Protein AF-A0A954L0H9-F1 (afdb_monomer)

Radius of gyration: 36.23 Å; Cα contacts (8 Å, |Δi|>4): 338; chains: 1; bounding box: 98×49×93 Å

Nearest PDB structures (foldseek):
  7p0h-assembly2_B  TM=6.006E-01  e=1.156E-01  synthetic construct
  7q1f-assembly1_D  TM=6.009E-01  e=6.947E-01  synthetic construct
  4xvp-assembly3_F  TM=4.233E-01  e=2.493E-01  synthetic construct
  7q1f-assembly2_U  TM=4.848E-01  e=1.111E+00  synthetic construct
  8rbz-assembly1_d  TM=3.327E-01  e=4.533E-01  Homo sapiens

pLDDT: mean 86.91, std 12.69, range [36.28, 97.38]

Structure (mmCIF, N/CA/C/O backbone):
data_AF-A0A954L0H9-F1
#
_entry.id   AF-A0A954L0H9-F1
#
loop_
_atom_site.group_PDB
_atom_site.id
_atom_site.type_symbol
_atom_site.label_atom_id
_atom_site.label_alt_id
_atom_site.label_comp_id
_atom_site.label_asym_id
_atom_site.label_entity_id
_atom_site.label_seq_id
_atom_site.pdbx_PDB_ins_code
_atom_site.Cartn_x
_atom_site.Cartn_y
_atom_site.Cartn_z
_atom_site.occupancy
_atom_site.B_iso_or_equiv
_atom_site.auth_seq_id
_atom_site.auth_comp_id
_atom_site.auth_asym_id
_atom_site.auth_atom_id
_atom_site.pdbx_PDB_model_num
ATOM 1 N N . MET A 1 1 ? -36.763 12.643 32.621 1.00 56.22 1 MET A N 1
ATOM 2 C CA . MET A 1 1 ? -36.411 12.716 34.061 1.00 56.22 1 MET A CA 1
ATOM 3 C C . MET A 1 1 ? -35.801 11.417 34.589 1.00 56.22 1 MET A C 1
ATOM 5 O O . MET A 1 1 ? -34.702 11.489 35.108 1.00 56.22 1 MET A O 1
ATOM 9 N N . SER A 1 2 ? -36.428 10.244 34.431 1.00 62.19 2 SER A N 1
ATOM 10 C CA . SER A 1 2 ? -35.943 8.987 35.044 1.00 62.19 2 SER A CA 1
ATOM 11 C C . SER A 1 2 ? -34.579 8.485 34.526 1.00 62.19 2 SER A C 1
ATOM 13 O O . SER A 1 2 ? -33.812 7.922 35.298 1.00 62.19 2 SER A O 1
ATOM 15 N N . ILE A 1 3 ? -34.220 8.772 33.266 1.00 78.62 3 ILE A N 1
ATOM 16 C CA . ILE A 1 3 ? -32.892 8.451 32.697 1.00 78.62 3 ILE A CA 1
ATOM 17 C C . ILE A 1 3 ? -31.764 9.268 33.350 1.00 78.62 3 ILE A C 1
ATOM 19 O O . ILE A 1 3 ? -30.694 8.737 33.620 1.00 78.62 3 ILE A O 1
ATOM 23 N N . ALA A 1 4 ? -32.004 10.545 33.670 1.00 87.81 4 ALA A N 1
ATOM 24 C CA . ALA A 1 4 ? -30.990 11.382 34.316 1.00 87.81 4 ALA A CA 1
ATOM 25 C C . ALA A 1 4 ? -30.632 10.860 35.718 1.00 87.81 4 ALA A C 1
ATOM 27 O O . ALA A 1 4 ? -29.470 10.888 36.106 1.00 87.81 4 ALA A O 1
ATOM 28 N N . VAL A 1 5 ? -31.621 10.331 36.447 1.00 91.69 5 VAL A N 1
ATOM 29 C CA . VAL A 1 5 ? -31.407 9.714 37.764 1.00 91.69 5 VAL A CA 1
ATOM 30 C C . VAL A 1 5 ? -30.642 8.391 37.636 1.00 91.69 5 VAL A C 1
ATOM 32 O O . VAL A 1 5 ? -29.739 8.145 38.426 1.00 91.69 5 VAL A O 1
ATOM 35 N N . LEU A 1 6 ? -30.925 7.568 36.618 1.00 92.00 6 LEU A N 1
ATOM 36 C CA . LEU A 1 6 ? -30.133 6.360 36.328 1.00 92.00 6 LEU A CA 1
ATOM 37 C C . LEU A 1 6 ? -28.663 6.675 36.023 1.00 92.00 6 LEU A C 1
ATOM 39 O O . LEU A 1 6 ? -27.784 5.976 36.518 1.00 92.00 6 LEU A O 1
ATOM 43 N N . ASN A 1 7 ? -28.388 7.731 35.253 1.00 93.06 7 ASN A N 1
ATOM 44 C CA . ASN A 1 7 ? -27.014 8.171 34.992 1.00 93.06 7 ASN A CA 1
ATOM 45 C C . ASN A 1 7 ? -26.306 8.603 36.284 1.00 93.06 7 ASN A C 1
ATOM 47 O O . ASN A 1 7 ? -25.156 8.244 36.499 1.00 93.06 7 ASN A O 1
ATOM 51 N N . GLN A 1 8 ? -27.010 9.287 37.192 1.00 95.75 8 GLN A N 1
ATOM 52 C CA . GLN A 1 8 ? -26.459 9.624 38.510 1.00 95.75 8 GLN A CA 1
ATOM 53 C C . GLN A 1 8 ? -26.162 8.375 39.349 1.00 95.75 8 GLN A C 1
ATOM 55 O O . GLN A 1 8 ? -25.127 8.317 40.004 1.00 95.75 8 GLN A O 1
ATOM 60 N N . VAL A 1 9 ? -27.027 7.353 39.309 1.00 96.19 9 VAL A N 1
ATOM 61 C CA . VAL A 1 9 ? -26.739 6.068 39.968 1.00 96.19 9 VAL A CA 1
ATOM 62 C C . VAL A 1 9 ? -25.499 5.425 39.366 1.00 96.19 9 VAL A C 1
ATOM 64 O O . VAL A 1 9 ? -24.636 4.976 40.110 1.00 96.19 9 VAL A O 1
ATOM 67 N N . TYR A 1 10 ? -25.376 5.418 38.039 1.00 95.94 10 TYR A N 1
ATOM 68 C CA . TYR A 1 10 ? -24.197 4.896 37.355 1.00 95.94 10 TYR A CA 1
ATOM 69 C C . TYR A 1 10 ? -22.910 5.616 37.788 1.00 95.94 10 TYR A C 1
ATOM 71 O O . TYR A 1 10 ? -21.922 4.956 38.116 1.00 95.94 10 TYR A O 1
ATOM 79 N N . ASP A 1 11 ? -22.932 6.947 37.866 1.00 96.69 11 ASP A N 1
ATOM 80 C CA . ASP A 1 11 ? -21.783 7.747 38.300 1.00 96.69 11 ASP A CA 1
ATOM 81 C C . ASP A 1 11 ? -21.397 7.462 39.759 1.00 96.69 11 ASP A C 1
ATOM 83 O O . ASP A 1 11 ? -20.216 7.280 40.072 1.00 96.69 11 ASP A O 1
ATOM 87 N N . GLU A 1 12 ? -22.379 7.366 40.658 1.00 96.75 12 GLU A N 1
ATOM 88 C CA . GLU A 1 12 ? -22.139 7.068 42.073 1.00 96.75 12 GLU A CA 1
ATOM 89 C C . GLU A 1 12 ? -21.657 5.626 42.288 1.00 96.75 12 GLU A C 1
ATOM 91 O O . GLU A 1 12 ? -20.724 5.392 43.058 1.00 96.75 12 GLU A O 1
ATOM 96 N N . VAL A 1 13 ? -22.208 4.660 41.550 1.00 96.44 13 VAL A N 1
ATOM 97 C CA . VAL A 1 13 ? -21.734 3.269 41.546 1.00 96.44 13 VAL A CA 1
ATOM 98 C C . VAL A 1 13 ? -20.296 3.189 41.043 1.00 96.44 13 VAL A C 1
ATOM 100 O O . VAL A 1 13 ? -19.466 2.529 41.667 1.00 96.44 13 VAL A O 1
ATOM 103 N N . ARG A 1 14 ? -19.958 3.897 39.958 1.00 96.00 14 ARG A N 1
ATOM 104 C CA . ARG A 1 14 ? -18.587 3.958 39.436 1.00 96.00 14 ARG A CA 1
ATOM 105 C C . ARG A 1 14 ? -17.633 4.588 40.448 1.00 96.00 14 ARG A C 1
ATOM 107 O O . ARG A 1 14 ? -16.535 4.070 40.647 1.00 96.00 14 ARG A O 1
ATOM 114 N N . ARG A 1 15 ? -18.043 5.670 41.119 1.00 96.88 15 ARG A N 1
ATOM 115 C CA . ARG A 1 15 ? -17.259 6.292 42.197 1.00 96.88 15 ARG A CA 1
ATOM 116 C C . ARG A 1 15 ? -16.980 5.294 43.319 1.00 96.88 15 ARG A C 1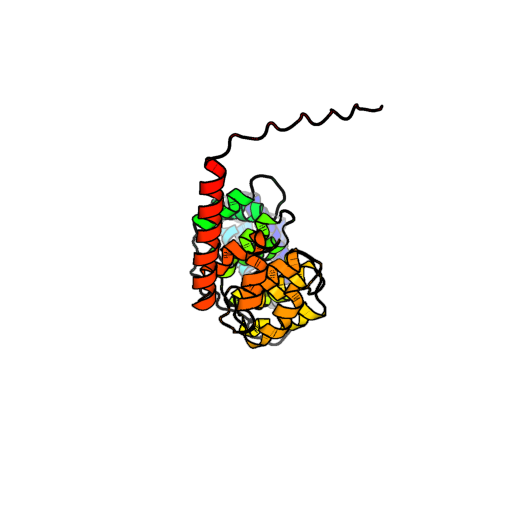
ATOM 118 O O . ARG A 1 15 ? -15.836 5.192 43.752 1.00 96.88 15 ARG A O 1
ATOM 125 N N . LEU A 1 16 ? -17.996 4.562 43.777 1.00 95.38 16 LEU A N 1
ATOM 126 C CA . LEU A 1 16 ? -17.860 3.566 44.844 1.00 95.38 16 LEU A CA 1
ATOM 127 C C . LEU A 1 16 ? -17.015 2.362 44.412 1.00 95.38 16 LEU A C 1
ATOM 129 O O . LEU A 1 16 ? -16.205 1.880 45.196 1.00 95.38 16 LEU A O 1
ATOM 133 N N . ALA A 1 17 ? -17.123 1.922 43.157 1.00 94.12 17 ALA A N 1
ATOM 134 C CA . ALA A 1 17 ? -16.286 0.854 42.616 1.00 94.12 17 ALA A CA 1
ATOM 135 C C . ALA A 1 17 ? -14.795 1.241 42.585 1.00 94.12 17 ALA A C 1
ATOM 137 O O . ALA A 1 17 ? -13.940 0.402 42.854 1.00 94.12 17 ALA A O 1
ATOM 138 N N . ILE A 1 18 ? -14.482 2.512 42.304 1.00 94.56 18 ILE A N 1
ATOM 139 C CA . ILE A 1 18 ? -13.106 3.038 42.326 1.00 94.56 18 ILE A CA 1
ATOM 140 C C . ILE A 1 18 ? -12.610 3.242 43.764 1.00 94.56 18 ILE A C 1
ATOM 142 O O . ILE A 1 18 ? -11.470 2.909 44.074 1.00 94.56 18 ILE A O 1
ATOM 146 N N . ALA A 1 19 ? -13.448 3.805 44.639 1.00 92.69 19 ALA A N 1
ATOM 147 C CA . ALA A 1 19 ? -13.080 4.109 46.022 1.00 92.69 19 ALA A CA 1
ATOM 148 C C . ALA A 1 19 ? -13.014 2.858 46.923 1.00 92.69 19 ALA A C 1
ATOM 150 O O . ALA A 1 19 ? -12.334 2.874 47.947 1.00 92.69 19 ALA A O 1
ATOM 151 N N . GLY A 1 20 ? -13.702 1.781 46.533 1.00 92.44 20 GLY A N 1
ATOM 152 C CA . GLY A 1 20 ? -13.798 0.516 47.256 1.00 92.44 20 GLY A CA 1
ATOM 153 C C . GLY A 1 20 ? -15.185 0.296 47.868 1.00 92.44 20 GLY A C 1
ATOM 154 O O . GLY A 1 20 ? -15.773 1.197 48.471 1.00 92.44 20 GLY A O 1
ATOM 155 N N . SER A 1 21 ? -15.694 -0.937 47.765 1.00 91.75 21 SER A N 1
ATOM 156 C CA . SER A 1 21 ? -17.057 -1.303 48.188 1.00 91.75 21 SER A CA 1
ATOM 157 C C . SER A 1 21 ? -17.329 -1.081 49.678 1.00 91.75 21 SER A C 1
ATOM 159 O O . SER A 1 21 ? -18.462 -0.803 50.053 1.00 91.75 21 SER A O 1
ATOM 161 N N . ASN A 1 22 ? -16.298 -1.114 50.527 1.00 90.62 22 ASN A N 1
ATOM 162 C CA . ASN A 1 22 ? -16.423 -0.871 51.968 1.00 90.62 22 ASN A CA 1
ATOM 163 C C . ASN A 1 22 ? -16.995 0.518 52.311 1.00 90.62 22 ASN A C 1
ATOM 165 O O . ASN A 1 22 ? -17.479 0.712 53.422 1.00 90.62 22 ASN A O 1
ATOM 169 N N . LEU A 1 23 ? -16.936 1.473 51.3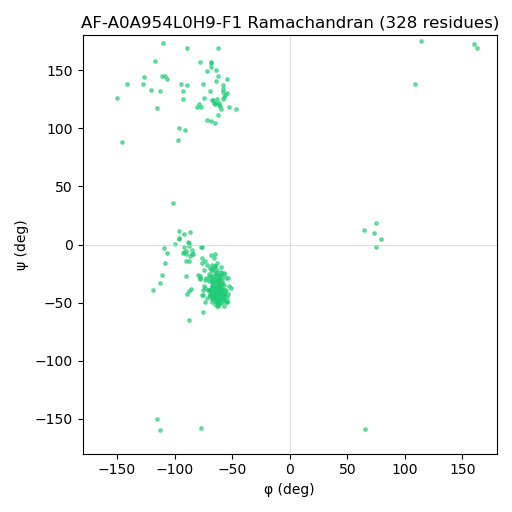75 1.00 91.44 23 LEU A N 1
ATOM 170 C CA . LEU A 1 23 ? -17.491 2.823 51.517 1.00 91.44 23 LEU A CA 1
ATOM 171 C C . LEU A 1 23 ? -18.932 2.949 50.993 1.00 91.44 23 LEU A C 1
ATOM 173 O O . LEU A 1 23 ? -19.507 4.031 51.060 1.00 91.44 23 LEU A O 1
ATOM 177 N N . ALA A 1 24 ? -19.506 1.875 50.442 1.00 91.50 24 ALA A N 1
ATOM 178 C 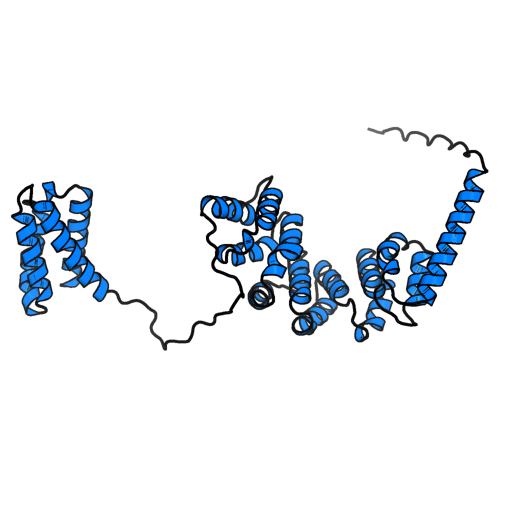CA . ALA A 1 24 ? -20.853 1.884 49.877 1.00 91.50 24 ALA A CA 1
ATOM 179 C C . ALA A 1 24 ? -21.946 1.808 50.958 1.00 91.50 24 ALA A C 1
ATOM 181 O O . ALA A 1 24 ? -23.030 2.372 50.789 1.00 91.50 24 ALA A O 1
ATOM 182 N N . ALA A 1 25 ? -21.644 1.159 52.088 1.00 92.19 25 ALA A N 1
ATOM 183 C CA . ALA A 1 25 ? -22.527 1.116 53.246 1.00 92.19 25 ALA A CA 1
ATOM 184 C C . ALA A 1 25 ? -22.736 2.534 53.807 1.00 92.19 25 ALA A C 1
ATOM 186 O O . ALA A 1 25 ? -21.783 3.248 54.118 1.00 92.19 25 ALA A O 1
ATOM 187 N N . GLY A 1 26 ? -23.994 2.951 53.935 1.00 91.12 26 GLY A N 1
ATOM 188 C CA . GLY A 1 26 ? -24.364 4.282 54.410 1.00 91.12 26 GLY A CA 1
ATOM 189 C C . GLY A 1 26 ? -24.120 5.425 53.419 1.00 91.12 26 GLY A C 1
ATOM 190 O O . GLY A 1 26 ? -24.249 6.585 53.818 1.00 91.12 26 GLY A O 1
ATOM 191 N N . ASP A 1 27 ? -23.792 5.151 52.149 1.00 94.69 27 ASP A N 1
ATOM 192 C CA . ASP A 1 27 ? -23.512 6.213 51.181 1.00 94.69 27 ASP A CA 1
ATOM 193 C C . ASP A 1 27 ? -24.739 7.116 50.951 1.00 94.69 27 ASP A C 1
ATOM 195 O O . ASP A 1 27 ? -25.763 6.731 50.381 1.00 94.69 27 ASP A O 1
ATOM 199 N N . PHE A 1 28 ? -24.631 8.363 51.411 1.00 94.44 28 PHE A N 1
ATOM 200 C CA . PHE A 1 28 ? -25.735 9.320 51.390 1.00 94.44 28 PHE A CA 1
ATOM 201 C C . PHE A 1 28 ? -26.103 9.792 49.980 1.00 94.44 28 PHE A C 1
ATOM 203 O O . PHE A 1 28 ? -27.254 10.169 49.744 1.00 94.44 28 PHE A O 1
ATOM 210 N N . ARG A 1 29 ? -25.144 9.803 49.044 1.00 95.62 29 ARG A N 1
ATOM 211 C CA . ARG A 1 29 ? -25.397 10.237 47.665 1.00 95.62 29 ARG A CA 1
ATOM 212 C C . ARG A 1 29 ? -26.229 9.192 46.947 1.00 95.62 29 ARG A C 1
ATOM 214 O O . ARG A 1 29 ? -27.246 9.546 46.363 1.00 95.62 29 ARG A O 1
ATOM 221 N N . LEU A 1 30 ? -25.859 7.922 47.090 1.00 94.69 30 LEU A N 1
ATOM 222 C CA . LEU A 1 30 ? -26.602 6.801 46.535 1.00 94.69 30 LEU A CA 1
ATOM 223 C C . LEU A 1 30 ? -27.998 6.694 47.170 1.00 94.69 30 LEU A C 1
ATOM 225 O O . LEU A 1 30 ? -28.993 6.622 46.452 1.00 94.69 30 LEU A O 1
ATOM 229 N N . LYS A 1 31 ? -28.100 6.821 48.503 1.00 95.94 31 LYS A N 1
ATOM 230 C CA . LYS A 1 31 ? -29.380 6.787 49.236 1.00 95.94 31 LYS A CA 1
ATOM 231 C C . LYS A 1 31 ? -30.395 7.822 48.740 1.00 95.94 31 LYS A C 1
ATOM 233 O O . LYS A 1 31 ? -31.585 7.534 48.643 1.00 95.94 31 LYS A O 1
ATOM 238 N N . LYS A 1 32 ? -29.944 9.032 48.396 1.00 96.50 32 LYS A N 1
ATOM 239 C CA . LYS A 1 32 ? -30.812 10.099 47.866 1.00 96.50 32 LYS A CA 1
ATOM 240 C C . LYS A 1 32 ? -31.463 9.762 46.522 1.00 96.50 32 LYS A C 1
ATOM 242 O O . LYS A 1 32 ? -32.476 10.369 46.182 1.00 96.50 32 LYS A O 1
ATOM 247 N N . LEU A 1 33 ? -30.892 8.828 45.762 1.00 96.00 33 LEU A N 1
ATOM 248 C CA . LEU A 1 33 ? -31.377 8.449 44.434 1.00 96.00 33 LEU A CA 1
ATOM 249 C C . LEU A 1 33 ? -32.460 7.357 44.486 1.00 96.00 33 LEU A C 1
ATOM 251 O O . LEU A 1 33 ? -33.183 7.191 43.504 1.00 96.00 33 LEU A O 1
ATOM 255 N N . ALA A 1 34 ? -32.633 6.674 45.627 1.00 94.81 34 ALA A N 1
ATOM 256 C CA . ALA A 1 34 ? -33.623 5.607 45.797 1.00 94.81 34 ALA A CA 1
ATOM 257 C C . ALA A 1 34 ? -35.072 6.115 45.682 1.00 94.81 34 ALA A C 1
ATOM 259 O O . ALA A 1 34 ? -35.845 5.610 44.872 1.00 94.81 34 ALA A O 1
ATOM 260 N N . GLU A 1 35 ? -35.449 7.165 46.422 1.00 93.94 35 GLU A N 1
ATOM 261 C CA . GLU A 1 35 ? -36.835 7.666 46.433 1.00 93.94 35 GLU A CA 1
ATOM 262 C C . GLU A 1 35 ? -37.314 8.181 45.051 1.00 93.94 35 GLU A C 1
ATOM 264 O O . GLU A 1 35 ? -38.419 7.820 44.626 1.00 93.94 35 GLU A O 1
ATOM 269 N N . PRO A 1 36 ? -36.525 8.968 44.286 1.00 94.12 36 PRO A N 1
ATOM 270 C CA . PRO A 1 36 ? -36.894 9.354 42.919 1.00 94.12 36 PRO A CA 1
ATOM 271 C C . PRO A 1 36 ? -37.065 8.164 41.959 1.00 94.12 36 PRO A C 1
ATOM 273 O O . PRO A 1 36 ? -37.936 8.196 41.078 1.00 94.12 36 PRO A O 1
ATOM 276 N N . LEU A 1 37 ? -36.255 7.112 42.118 1.00 93.38 37 LEU A N 1
ATOM 277 C CA . LEU A 1 37 ? -36.370 5.880 41.335 1.00 93.38 37 LEU A CA 1
ATOM 278 C C . LEU A 1 37 ? -37.607 5.072 41.726 1.00 93.38 37 LEU A C 1
ATOM 280 O O . LEU A 1 37 ? -38.331 4.620 40.840 1.00 93.38 37 LEU A O 1
ATOM 284 N N . GLN A 1 38 ? -37.931 5.010 43.018 1.00 94.00 38 GLN A N 1
ATOM 285 C CA . GLN A 1 38 ? -39.142 4.356 43.506 1.00 94.00 38 GLN A CA 1
ATOM 286 C C . GLN A 1 38 ? -40.410 5.038 42.985 1.00 94.00 38 GLN A C 1
ATOM 288 O O . GLN A 1 38 ? -41.338 4.375 42.529 1.00 94.00 38 GLN A O 1
ATOM 293 N N . LYS A 1 39 ? -40.436 6.376 42.934 1.00 92.69 39 LYS A N 1
ATOM 294 C CA . LYS A 1 39 ? -41.527 7.122 42.274 1.00 92.69 39 LYS A CA 1
ATOM 295 C C . LYS A 1 39 ? -41.611 6.807 40.778 1.00 92.69 39 LYS A C 1
ATOM 297 O O . LYS A 1 39 ? -42.703 6.733 40.218 1.00 92.69 39 LYS A O 1
ATOM 302 N N . SER A 1 40 ? -40.468 6.587 40.126 1.00 91.44 40 SER A N 1
ATOM 303 C CA . SER A 1 40 ? -40.408 6.187 38.714 1.00 91.44 40 SER A CA 1
ATOM 304 C C . SER A 1 40 ? -40.821 4.727 38.477 1.00 91.44 40 SER A C 1
ATOM 306 O O . SER A 1 40 ? -41.128 4.380 37.335 1.00 91.44 40 SER A O 1
ATOM 308 N N . ALA A 1 41 ? -40.915 3.891 39.519 1.00 90.38 41 ALA A N 1
ATOM 309 C CA . ALA A 1 41 ? -41.339 2.493 39.409 1.00 90.38 41 ALA A CA 1
ATOM 310 C C . ALA A 1 41 ? -42.769 2.343 38.860 1.00 90.38 41 ALA A C 1
ATOM 312 O O . ALA A 1 41 ? -43.057 1.372 38.165 1.00 90.38 41 ALA A O 1
ATOM 313 N N . GLN A 1 42 ? -43.637 3.340 39.088 1.00 89.56 42 GLN A N 1
ATOM 314 C CA . GLN A 1 42 ? -44.985 3.391 38.504 1.00 89.56 42 GLN A CA 1
ATOM 315 C C . GLN A 1 42 ? -44.965 3.450 36.970 1.00 89.56 42 GLN A C 1
ATOM 317 O O . GLN A 1 42 ? -45.907 3.005 36.324 1.00 89.56 42 GLN A O 1
ATOM 322 N N . LYS A 1 43 ? -43.900 4.015 36.385 1.00 88.12 43 LYS A N 1
ATOM 323 C CA . LYS A 1 43 ? -43.732 4.125 34.930 1.00 88.12 43 LYS A CA 1
ATOM 324 C C . LYS A 1 43 ? -43.066 2.889 34.340 1.00 88.12 43 LYS A C 1
ATOM 326 O O . LYS A 1 43 ? -43.449 2.455 33.262 1.00 88.12 43 LYS A O 1
ATOM 331 N N . ALA A 1 44 ? -42.069 2.340 35.031 1.00 88.88 44 ALA A N 1
ATOM 332 C CA . ALA A 1 44 ? -41.448 1.078 34.657 1.00 88.88 44 ALA A CA 1
ATOM 333 C C . ALA A 1 44 ? -40.932 0.347 35.911 1.00 88.88 44 ALA A C 1
ATOM 335 O O . ALA A 1 44 ? -40.103 0.913 36.632 1.00 88.88 44 ALA A O 1
ATOM 336 N N . PRO A 1 45 ? -41.324 -0.921 36.143 1.00 92.31 45 PRO A N 1
ATOM 337 C CA . PRO A 1 45 ? -40.935 -1.678 37.340 1.00 92.31 45 PRO A CA 1
ATOM 338 C C . PRO A 1 45 ? -39.421 -1.804 37.546 1.00 92.31 45 PRO A C 1
ATOM 340 O O . PRO A 1 45 ? -38.950 -1.983 38.666 1.00 92.31 45 PRO A O 1
ATOM 343 N N . VAL A 1 46 ? -38.643 -1.698 36.466 1.00 92.38 46 VAL A N 1
ATOM 344 C CA . VAL A 1 46 ? -37.182 -1.790 36.505 1.00 92.38 46 VAL A CA 1
ATOM 345 C C . VAL A 1 46 ? -36.540 -0.688 37.357 1.00 92.38 46 VAL A C 1
ATOM 347 O O . VAL A 1 46 ? -35.548 -0.955 38.025 1.00 92.38 46 VAL A O 1
ATOM 350 N N . PHE A 1 47 ? -37.131 0.513 37.421 1.00 93.38 47 PHE A N 1
ATOM 351 C CA . PHE A 1 47 ? -36.629 1.585 38.290 1.00 93.38 47 PHE A CA 1
ATOM 352 C C . PHE A 1 47 ? -36.796 1.249 39.776 1.00 93.38 47 PHE A C 1
ATOM 354 O O . PHE A 1 47 ? -35.913 1.571 40.564 1.00 93.38 47 PHE A O 1
ATOM 361 N N . GLY A 1 48 ? -37.883 0.559 40.141 1.00 95.25 48 GLY A N 1
ATOM 362 C CA . GLY A 1 48 ? -38.085 0.063 41.505 1.00 95.25 48 GLY A CA 1
ATOM 363 C C . GLY A 1 48 ? -37.025 -0.965 41.890 1.00 95.25 48 GLY A C 1
ATOM 364 O O . GLY A 1 48 ? -36.406 -0.842 42.934 1.00 95.25 48 GLY A O 1
ATOM 365 N N . LYS A 1 49 ? -36.693 -1.892 40.980 1.00 96.00 49 LYS A N 1
ATOM 366 C CA . LYS A 1 49 ? -35.604 -2.857 41.210 1.00 96.00 49 LYS A CA 1
ATOM 367 C C . LYS A 1 49 ? -34.249 -2.180 41.446 1.00 96.00 49 LYS A C 1
ATOM 369 O O . LYS A 1 49 ? -33.476 -2.639 42.277 1.00 96.00 49 LYS A O 1
ATOM 374 N N . VAL A 1 50 ? -33.954 -1.090 40.730 1.00 96.38 50 VAL A N 1
ATOM 375 C CA . VAL A 1 50 ? -32.725 -0.308 40.962 1.00 96.38 50 VAL A CA 1
ATOM 376 C C . VAL A 1 50 ? -32.760 0.366 42.334 1.00 96.38 50 VAL A C 1
ATOM 378 O O . VAL A 1 50 ? -31.746 0.349 43.025 1.00 96.38 50 VAL A O 1
ATOM 381 N N . ALA A 1 51 ? -33.904 0.918 42.753 1.00 96.50 51 ALA A N 1
ATOM 382 C CA . ALA A 1 51 ? -34.067 1.484 44.093 1.00 96.50 51 ALA A CA 1
ATOM 383 C C . ALA A 1 51 ? -33.868 0.423 45.191 1.00 96.50 51 ALA A C 1
ATOM 385 O O . ALA A 1 51 ? -33.098 0.654 46.119 1.00 96.50 51 ALA A O 1
ATOM 386 N N . ASP A 1 52 ? -34.445 -0.770 45.027 1.00 97.12 52 ASP A N 1
ATOM 387 C CA . ASP A 1 52 ? -34.254 -1.890 45.955 1.00 97.12 52 ASP A CA 1
ATOM 388 C C . ASP A 1 52 ? -32.770 -2.302 46.039 1.00 97.12 52 ASP A C 1
ATOM 390 O O . ASP A 1 52 ? -32.236 -2.533 47.125 1.00 97.12 52 ASP A O 1
ATOM 394 N N . CYS A 1 53 ? -32.063 -2.355 44.903 1.00 97.00 53 CYS A N 1
ATOM 395 C CA . CYS A 1 53 ? -30.620 -2.615 44.872 1.00 97.00 53 CYS A CA 1
ATOM 396 C C . CYS A 1 53 ? -29.807 -1.499 45.550 1.00 97.00 53 CYS A C 1
A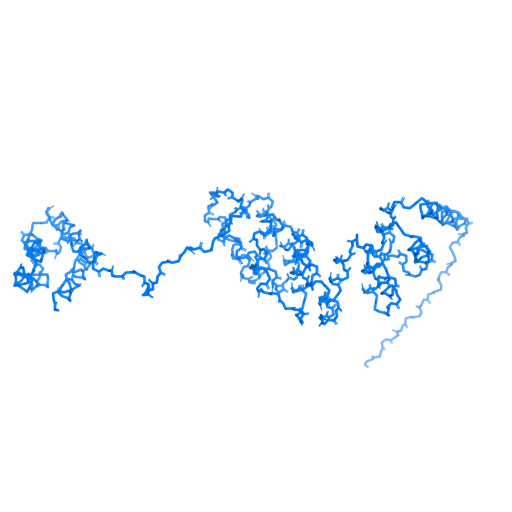TOM 398 O O . CYS A 1 53 ? -28.824 -1.797 46.226 1.00 97.00 53 CYS A O 1
ATOM 400 N N . ILE A 1 54 ? -30.206 -0.228 45.420 1.00 97.12 54 ILE A N 1
ATOM 401 C CA . ILE A 1 54 ? -29.590 0.882 46.164 1.00 97.12 54 ILE 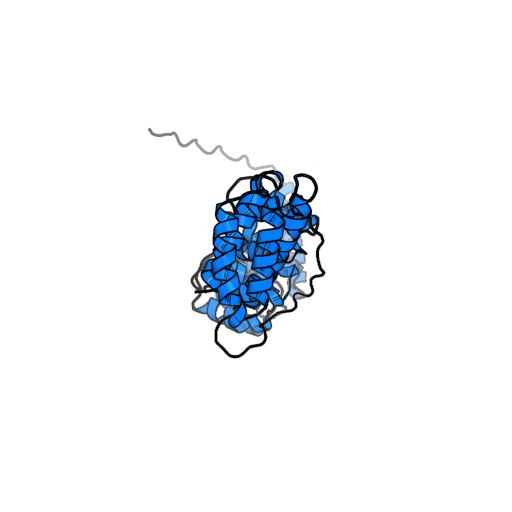A CA 1
ATOM 402 C C . ILE A 1 54 ? -29.760 0.671 47.667 1.00 97.12 54 ILE A C 1
ATOM 404 O O . ILE A 1 54 ? -28.785 0.790 48.409 1.00 97.12 54 ILE A O 1
ATOM 408 N N . ASP A 1 55 ? -30.963 0.321 48.117 1.00 96.44 55 ASP A N 1
ATOM 409 C CA . ASP A 1 55 ? -31.227 0.091 49.534 1.00 96.44 55 ASP A CA 1
ATOM 410 C C . ASP A 1 55 ? -30.427 -1.102 50.074 1.00 96.44 55 ASP A C 1
ATOM 412 O O . ASP A 1 55 ? -29.888 -1.019 51.180 1.00 96.44 55 ASP A O 1
ATOM 416 N N . LYS A 1 56 ? -30.257 -2.177 49.290 1.00 95.75 56 LYS A N 1
ATOM 417 C CA . LYS A 1 56 ? -29.344 -3.279 49.642 1.00 95.75 56 LYS A CA 1
ATOM 418 C C . LYS A 1 56 ? -27.906 -2.793 49.815 1.00 95.75 56 LYS A C 1
ATOM 420 O O . LYS A 1 56 ? -27.274 -3.125 50.810 1.00 95.75 56 LYS A O 1
ATOM 425 N N . VAL A 1 57 ? -27.392 -1.987 48.882 1.00 95.81 57 VAL A N 1
ATOM 426 C CA . VAL A 1 57 ? -26.021 -1.451 48.945 1.00 95.81 57 VAL A CA 1
ATOM 427 C C . VAL A 1 57 ? -25.830 -0.559 50.169 1.00 95.81 57 VAL A C 1
ATOM 429 O O . VAL A 1 57 ? -24.879 -0.747 50.927 1.00 95.81 57 VAL A O 1
ATOM 432 N N . VAL A 1 58 ? -26.745 0.380 50.405 1.00 95.25 58 VAL A N 1
ATOM 433 C CA . VAL A 1 58 ? -26.648 1.343 51.510 1.00 95.25 58 VAL A CA 1
ATOM 434 C C . VAL A 1 58 ? -26.763 0.652 52.872 1.00 95.25 58 VAL A C 1
ATOM 436 O O . VAL A 1 58 ? -26.114 1.090 53.821 1.00 95.25 58 VAL A O 1
ATOM 439 N N . ASN A 1 59 ? -27.540 -0.428 52.975 1.00 94.81 59 ASN A N 1
ATOM 440 C CA . ASN A 1 59 ? -27.709 -1.195 54.213 1.00 94.81 59 ASN A CA 1
ATOM 441 C C . ASN A 1 59 ? -26.785 -2.426 54.306 1.00 94.81 59 ASN A C 1
ATOM 443 O O . ASN A 1 59 ? -26.906 -3.208 55.250 1.00 94.81 59 ASN A O 1
ATOM 447 N N . SER A 1 60 ? -25.877 -2.614 53.343 1.00 92.44 60 SER A N 1
ATOM 448 C CA . SER A 1 60 ? -24.947 -3.746 53.322 1.00 92.44 60 SER A CA 1
ATOM 449 C C . SER A 1 60 ? -23.913 -3.668 54.448 1.00 92.44 60 SER A C 1
ATOM 451 O O . SER A 1 60 ? -23.595 -2.600 54.977 1.00 92.44 60 SER A O 1
ATOM 453 N N . THR A 1 61 ? -23.351 -4.821 54.810 1.00 90.81 61 THR A N 1
ATOM 454 C CA . THR A 1 61 ? -22.185 -4.890 55.698 1.00 90.81 61 THR A CA 1
ATOM 455 C C . THR A 1 61 ? -20.890 -4.829 54.888 1.00 90.81 61 THR A C 1
ATOM 457 O O . THR A 1 61 ? -20.894 -5.015 53.672 1.00 90.81 61 THR A O 1
ATOM 460 N N . GLN A 1 62 ? -19.739 -4.652 55.547 1.00 83.88 62 GLN A N 1
ATOM 461 C CA . GLN A 1 62 ? -18.441 -4.723 54.859 1.00 83.88 62 GLN A CA 1
ATOM 462 C C . GLN A 1 62 ? -18.233 -6.048 54.103 1.00 83.88 62 GLN A C 1
ATOM 464 O O . GLN A 1 62 ? -17.562 -6.048 53.076 1.00 83.88 62 GLN A O 1
ATOM 469 N N . LYS A 1 63 ? -18.838 -7.155 54.561 1.00 87.44 63 LYS A N 1
ATOM 470 C CA . LYS A 1 63 ? -18.720 -8.468 53.909 1.00 87.44 63 LYS A CA 1
ATOM 471 C C . LYS A 1 63 ? -19.534 -8.570 52.619 1.00 87.44 63 LYS A C 1
ATOM 473 O O . LYS A 1 63 ? -19.059 -9.169 51.663 1.00 87.44 63 LYS A O 1
ATOM 478 N N . ASP A 1 64 ? -20.701 -7.931 52.579 1.00 91.31 64 ASP A N 1
ATOM 479 C CA . ASP A 1 64 ? -21.688 -8.116 51.501 1.00 91.31 64 ASP A CA 1
ATOM 480 C C . ASP A 1 64 ? -21.741 -6.907 50.543 1.00 91.31 64 ASP A C 1
ATOM 482 O O . ASP A 1 64 ? -22.403 -6.933 49.501 1.00 91.31 64 ASP A O 1
ATOM 486 N N . SER A 1 65 ? -21.022 -5.831 50.888 1.00 91.44 65 SER A N 1
ATOM 487 C CA . SER A 1 65 ? -20.969 -4.574 50.133 1.00 91.44 65 SER A CA 1
ATOM 488 C C . SER A 1 65 ? -20.497 -4.750 48.690 1.00 91.44 65 SER A C 1
ATOM 490 O O . SER A 1 65 ? -21.021 -4.098 47.789 1.00 91.44 65 SER A O 1
ATOM 492 N N . ALA A 1 66 ? -19.529 -5.640 48.454 1.00 93.88 66 ALA A N 1
ATOM 493 C CA . ALA A 1 66 ? -18.981 -5.898 47.126 1.00 93.88 66 ALA A CA 1
ATOM 494 C C . ALA A 1 66 ? -20.012 -6.561 46.203 1.00 93.88 66 ALA A C 1
ATOM 496 O O . ALA A 1 66 ? -20.194 -6.122 45.069 1.00 93.88 66 ALA A O 1
ATOM 497 N N . GLU A 1 67 ? -20.713 -7.580 46.704 1.00 96.06 67 GLU A N 1
ATOM 498 C CA . GLU A 1 67 ? -21.746 -8.297 45.954 1.00 96.06 67 GLU A CA 1
ATOM 499 C C . GLU A 1 67 ? -22.940 -7.385 45.657 1.00 96.06 67 GLU A C 1
ATOM 501 O O . GLU A 1 67 ? -23.378 -7.285 44.512 1.00 96.06 67 GLU A O 1
ATOM 506 N N . SER A 1 68 ? -23.397 -6.636 46.663 1.00 95.62 68 SER A N 1
ATOM 507 C CA . SER A 1 68 ? -24.525 -5.711 46.521 1.00 95.62 68 SER A CA 1
ATOM 508 C C . SER A 1 68 ? -24.213 -4.598 45.514 1.00 95.62 68 SER A C 1
ATOM 510 O O . SER A 1 68 ? -25.045 -4.251 44.673 1.00 95.62 68 SER A O 1
ATOM 512 N N . LEU A 1 69 ? -22.995 -4.040 45.568 1.00 96.38 69 LEU A N 1
ATOM 513 C CA . LEU A 1 69 ? -22.559 -2.998 44.638 1.00 96.38 69 LEU A CA 1
ATOM 514 C C . LEU A 1 69 ? -22.443 -3.543 43.211 1.00 96.38 69 LEU A C 1
ATOM 516 O O . LEU A 1 69 ? -22.806 -2.845 42.264 1.00 96.38 69 LEU A O 1
ATOM 520 N N . LEU A 1 70 ? -21.980 -4.786 43.049 1.00 96.62 70 LEU A N 1
ATOM 521 C CA . LEU A 1 70 ? -21.904 -5.449 41.750 1.00 96.62 70 LEU A CA 1
ATOM 522 C C . LEU A 1 70 ? -23.296 -5.731 41.166 1.00 96.62 70 LEU A C 1
ATOM 524 O O . LEU A 1 70 ? -23.499 -5.512 39.970 1.00 96.62 70 LEU A O 1
ATOM 528 N N . GLU A 1 71 ? -24.259 -6.163 41.985 1.00 97.38 71 GLU A N 1
ATOM 529 C CA . GLU A 1 71 ? -25.658 -6.360 41.574 1.00 97.38 71 GLU A CA 1
ATOM 530 C C . GLU A 1 71 ? -26.246 -5.043 41.038 1.00 97.38 71 GLU A C 1
ATOM 532 O O . GLU A 1 71 ? -26.756 -4.993 39.914 1.00 97.38 71 GLU A O 1
ATOM 537 N N . LEU A 1 72 ? -26.078 -3.947 41.790 1.00 97.19 72 LEU A N 1
ATOM 538 C CA . LEU A 1 72 ? -26.534 -2.618 41.381 1.00 97.19 72 LEU A CA 1
ATOM 539 C C . LEU A 1 72 ? -25.824 -2.122 40.111 1.00 97.19 72 LEU A C 1
ATOM 541 O O . LEU A 1 72 ? -26.479 -1.584 39.213 1.00 97.19 72 LEU A O 1
ATOM 545 N N . ALA A 1 73 ? -24.506 -2.313 40.007 1.00 96.88 73 ALA A N 1
ATOM 546 C CA . ALA A 1 73 ? -23.724 -1.932 38.833 1.00 96.88 73 ALA A CA 1
ATOM 547 C C . ALA A 1 73 ? -24.188 -2.674 37.580 1.00 96.88 73 ALA A C 1
ATOM 549 O O . ALA A 1 73 ? -24.371 -2.061 36.527 1.00 96.88 73 ALA A O 1
ATOM 550 N N . THR A 1 74 ? -24.423 -3.978 37.708 1.00 96.62 74 THR A N 1
ATOM 551 C CA . THR A 1 74 ? -24.851 -4.836 36.603 1.00 96.62 74 THR A CA 1
ATOM 552 C C . THR A 1 74 ? -26.236 -4.429 36.118 1.00 96.62 74 THR A C 1
ATOM 554 O O . THR A 1 74 ? -26.423 -4.204 34.923 1.00 96.62 74 THR A O 1
ATOM 557 N N . LEU A 1 75 ? -27.192 -4.255 37.037 1.00 96.31 75 LEU A N 1
ATOM 558 C CA . LEU A 1 75 ? -28.554 -3.857 36.691 1.00 96.31 75 LEU A CA 1
ATOM 559 C C . LEU A 1 75 ? -28.590 -2.464 36.048 1.00 96.31 75 LEU A C 1
ATOM 561 O O . LEU A 1 75 ? -29.191 -2.289 34.990 1.00 96.31 75 LEU A O 1
ATOM 565 N N . THR A 1 76 ? -27.911 -1.485 36.650 1.00 95.00 76 THR A N 1
ATOM 566 C CA . THR A 1 76 ? -27.866 -0.109 36.130 1.00 95.00 76 THR A CA 1
ATOM 567 C C . THR A 1 76 ? -27.230 -0.069 34.740 1.00 95.00 76 THR A C 1
ATOM 569 O O . THR A 1 76 ? -27.782 0.544 33.827 1.00 95.00 76 THR A O 1
ATOM 572 N N . THR A 1 77 ? -26.111 -0.774 34.547 1.00 93.25 77 THR A N 1
ATOM 573 C CA . THR A 1 77 ? -25.423 -0.838 33.249 1.00 93.25 77 THR A CA 1
ATOM 574 C C . THR A 1 77 ? -26.277 -1.530 32.193 1.00 93.25 77 THR A C 1
ATOM 576 O O . THR A 1 77 ? -26.368 -1.027 31.078 1.00 93.25 77 THR A O 1
ATOM 579 N N . ALA A 1 78 ? -26.949 -2.637 32.528 1.00 92.94 78 ALA A N 1
ATOM 580 C CA . ALA A 1 78 ? -27.826 -3.342 31.596 1.00 92.94 78 ALA A CA 1
ATOM 581 C C . ALA A 1 78 ? -28.966 -2.441 31.099 1.00 92.94 78 ALA A C 1
ATOM 583 O O . ALA A 1 78 ? -29.232 -2.386 29.900 1.00 92.94 78 ALA A O 1
ATOM 584 N N . ILE A 1 79 ? -29.594 -1.680 32.002 1.00 91.81 79 ILE A N 1
ATOM 585 C CA . ILE A 1 79 ? -30.648 -0.732 31.628 1.00 91.81 79 ILE A CA 1
ATOM 586 C C . ILE A 1 79 ? -30.082 0.336 30.693 1.00 91.81 79 ILE A C 1
ATOM 588 O O . ILE A 1 79 ? -30.615 0.522 29.603 1.00 91.81 79 ILE A O 1
ATOM 592 N N . LEU A 1 80 ? -28.987 1.001 31.075 1.00 89.94 80 LEU A N 1
ATOM 593 C CA . LEU A 1 80 ? -28.385 2.054 30.254 1.00 89.94 80 LEU A CA 1
ATOM 594 C C . LEU A 1 80 ? -27.949 1.543 28.876 1.00 89.94 80 LEU A C 1
ATOM 596 O O . LEU A 1 80 ? -28.169 2.230 27.884 1.00 89.94 80 LEU A O 1
ATOM 600 N N . TYR A 1 81 ? -27.419 0.322 28.795 1.00 87.12 81 TYR A N 1
ATOM 601 C CA . TYR A 1 81 ? -27.023 -0.292 27.529 1.00 87.12 81 TYR A CA 1
ATOM 602 C C . TYR A 1 81 ? -28.220 -0.502 26.593 1.00 87.12 81 TYR A C 1
ATOM 604 O O . TYR A 1 81 ? -28.126 -0.220 25.404 1.00 87.12 81 TYR A O 1
ATOM 612 N N . THR A 1 82 ? -29.375 -0.918 27.126 1.00 85.62 82 THR A N 1
ATOM 613 C CA . THR A 1 82 ? -30.610 -1.061 26.327 1.00 85.62 82 THR A CA 1
ATOM 614 C C . THR A 1 82 ? -31.249 0.268 25.920 1.00 85.62 82 THR A C 1
ATOM 616 O O . THR A 1 82 ? -32.080 0.284 25.019 1.00 85.62 82 THR A O 1
ATOM 619 N N . GLN A 1 83 ? -30.891 1.371 26.583 1.00 82.06 83 GLN A N 1
ATOM 620 C CA . GLN A 1 83 ? -31.344 2.723 26.233 1.00 82.06 83 GLN A CA 1
ATOM 621 C C . GLN A 1 83 ? -30.383 3.430 25.267 1.00 82.06 83 GLN A C 1
ATOM 623 O O . GLN A 1 83 ? -30.672 4.538 24.822 1.00 82.06 83 GLN A O 1
ATOM 628 N N . GLY A 1 84 ? -29.232 2.822 24.968 1.00 77.50 84 GLY A N 1
ATOM 629 C CA . GLY A 1 84 ? -28.308 3.331 23.971 1.00 77.50 84 GLY A CA 1
ATOM 630 C C . GLY A 1 84 ? -28.882 3.129 22.577 1.00 77.50 84 GLY A C 1
ATOM 631 O O . GLY A 1 84 ? -28.892 2.014 22.061 1.00 77.50 84 GLY A O 1
ATOM 632 N N . GLU A 1 85 ? -29.322 4.209 21.944 1.00 74.94 85 GLU A N 1
ATOM 633 C CA . GLU A 1 85 ? -29.517 4.213 20.499 1.00 74.94 85 GLU A CA 1
ATOM 634 C C . GLU A 1 85 ? -28.137 4.278 19.835 1.00 74.94 85 GLU A C 1
ATOM 636 O O . GLU A 1 85 ? -27.304 5.128 20.157 1.00 74.94 85 GLU A O 1
ATOM 641 N N . THR A 1 86 ? -27.863 3.333 18.938 1.00 72.69 86 THR A N 1
ATOM 642 C CA . THR A 1 86 ? -26.637 3.315 18.136 1.00 72.69 86 THR A CA 1
ATOM 643 C C . THR A 1 86 ? -27.015 3.205 16.671 1.00 72.69 86 THR A C 1
ATOM 645 O O . THR A 1 86 ? -27.979 2.527 16.321 1.00 72.69 86 THR A O 1
ATOM 648 N N . GLY A 1 87 ? -26.249 3.877 15.818 1.00 72.06 87 GLY A N 1
ATOM 649 C CA . GLY A 1 87 ? -26.522 3.955 14.388 1.00 72.06 87 GLY A CA 1
ATOM 650 C C . GLY A 1 87 ? -26.881 5.366 13.940 1.00 72.06 87 GLY A C 1
ATOM 651 O O . GLY A 1 87 ? -26.960 6.299 14.736 1.00 72.06 87 GLY A O 1
ATOM 652 N N . LEU A 1 88 ? -27.032 5.510 12.631 1.00 76.56 88 LEU A N 1
ATOM 653 C CA . LEU A 1 88 ? -27.496 6.724 11.973 1.00 76.56 88 LEU A CA 1
ATOM 654 C C . LEU A 1 88 ? -28.886 6.440 11.403 1.00 76.56 88 LEU A C 1
ATOM 656 O O . LEU A 1 88 ? -29.129 5.328 10.928 1.00 76.56 88 LEU A O 1
ATOM 660 N N . ASP A 1 89 ? -29.770 7.438 11.420 1.00 82.38 89 ASP A N 1
ATOM 661 C CA . ASP A 1 89 ? -31.067 7.336 10.751 1.00 82.38 89 ASP A CA 1
ATOM 662 C C . ASP A 1 89 ? -30.867 7.050 9.258 1.00 82.38 89 ASP A C 1
ATOM 664 O O . ASP A 1 89 ? -30.160 7.776 8.554 1.00 82.38 89 ASP A O 1
ATOM 668 N N . GLY A 1 90 ? -31.489 5.983 8.756 1.00 85.25 90 GLY A N 1
ATOM 669 C CA . GLY A 1 90 ? -31.363 5.590 7.358 1.00 85.25 90 GLY A CA 1
ATOM 670 C C . GLY A 1 90 ? -31.738 4.138 7.097 1.00 85.25 90 GLY A C 1
ATOM 671 O O . GLY A 1 90 ? -31.993 3.352 8.010 1.00 85.25 90 GLY A O 1
ATOM 672 N N . LYS A 1 91 ? -31.787 3.769 5.815 1.00 87.88 91 LYS A N 1
ATOM 673 C CA . LYS A 1 91 ? -31.923 2.364 5.419 1.00 87.88 91 LYS A CA 1
ATOM 674 C C . LYS A 1 91 ? -30.587 1.660 5.629 1.00 87.88 91 LYS A C 1
ATOM 676 O O . LYS A 1 91 ? -29.544 2.203 5.283 1.00 87.88 91 LYS A O 1
ATOM 681 N N . LEU A 1 92 ? -30.634 0.441 6.163 1.00 86.75 92 LEU A N 1
ATOM 682 C CA . LEU A 1 92 ? -29.456 -0.415 6.245 1.00 86.75 92 LEU A CA 1
ATOM 683 C C . LEU A 1 92 ? -29.005 -0.779 4.829 1.00 86.75 92 LEU A C 1
ATOM 685 O O . LEU A 1 92 ? -29.765 -1.379 4.067 1.00 86.75 92 LEU A O 1
ATOM 689 N N . GLU A 1 93 ? -27.768 -0.428 4.497 1.00 86.69 93 GLU A N 1
ATOM 690 C CA . GLU A 1 93 ? -27.122 -0.822 3.250 1.00 86.69 93 GLU A CA 1
ATOM 691 C C . GLU A 1 93 ? -26.030 -1.861 3.529 1.00 86.69 93 GLU A C 1
ATOM 693 O O . GLU A 1 93 ? -25.364 -1.797 4.568 1.00 86.69 93 GLU A O 1
ATOM 698 N N . PRO A 1 94 ? -25.819 -2.831 2.622 1.00 84.94 94 PRO A N 1
ATOM 699 C CA . PRO A 1 94 ? -24.701 -3.753 2.734 1.00 84.94 94 PRO A CA 1
ATOM 700 C C . PRO A 1 94 ? -23.375 -2.991 2.761 1.00 84.94 94 PRO A C 1
ATOM 702 O O . PRO A 1 94 ? -23.125 -2.119 1.926 1.00 84.94 94 PRO A O 1
ATOM 705 N N . VAL A 1 95 ? -22.495 -3.358 3.691 1.00 84.12 95 VAL A N 1
ATOM 706 C CA . VAL A 1 95 ? -21.137 -2.814 3.719 1.00 84.12 95 VAL A CA 1
ATOM 707 C C . VAL A 1 95 ? -20.421 -3.257 2.448 1.00 84.12 95 VAL A C 1
ATOM 709 O O . VAL A 1 95 ? -20.278 -4.453 2.195 1.00 84.12 95 VAL A O 1
ATOM 712 N N . LYS A 1 96 ? -19.951 -2.291 1.655 1.00 81.06 96 LYS A N 1
ATOM 713 C CA . LYS A 1 96 ? -19.051 -2.567 0.534 1.00 81.06 96 LYS A CA 1
ATOM 714 C C . LYS A 1 96 ? -17.739 -3.100 1.104 1.00 81.06 96 LYS A C 1
ATOM 716 O O . LYS A 1 96 ? -16.955 -2.342 1.669 1.00 81.06 96 LYS A O 1
ATOM 721 N N . SER A 1 97 ? -17.524 -4.401 0.984 1.00 78.50 97 SER A N 1
ATOM 722 C CA . SER A 1 97 ? -16.300 -5.075 1.403 1.00 78.50 97 SER A CA 1
ATOM 723 C C . SER A 1 97 ? -15.601 -5.702 0.202 1.00 78.50 97 SER A C 1
ATOM 725 O O . SER A 1 97 ? -16.206 -5.943 -0.844 1.00 78.50 97 SER A O 1
ATOM 727 N N . GLN A 1 98 ? -14.302 -5.935 0.350 1.00 77.81 98 GLN A N 1
ATOM 728 C CA . GLN A 1 98 ? -13.497 -6.670 -0.614 1.00 77.81 98 GLN A CA 1
ATOM 729 C C . GLN A 1 98 ? -12.766 -7.782 0.119 1.00 77.81 98 GLN A C 1
ATOM 731 O O . GLN A 1 98 ? -12.261 -7.575 1.225 1.00 77.81 98 GLN A O 1
ATOM 736 N N . ASP A 1 99 ? -12.729 -8.957 -0.500 1.00 80.69 99 ASP A N 1
ATOM 737 C CA . ASP A 1 99 ? -11.900 -10.049 -0.021 1.00 80.69 99 ASP A CA 1
ATOM 738 C C . ASP A 1 99 ? -10.463 -9.828 -0.499 1.00 80.69 99 ASP A C 1
ATOM 740 O O . ASP A 1 99 ? -10.186 -9.770 -1.697 1.00 80.69 99 ASP A O 1
ATOM 744 N N . LEU A 1 100 ? -9.554 -9.678 0.459 1.00 76.62 100 LEU A N 1
ATOM 745 C CA . LEU A 1 100 ? -8.125 -9.518 0.207 1.00 76.62 100 LEU A CA 1
ATOM 746 C C . LEU A 1 100 ? -7.412 -10.870 0.049 1.00 76.62 100 LEU A C 1
ATOM 748 O O . LEU A 1 100 ? -6.213 -10.890 -0.213 1.00 76.62 100 LEU A O 1
ATOM 752 N N . GLY A 1 101 ? -8.106 -11.997 0.249 1.00 70.75 101 GLY A N 1
ATOM 753 C CA . GLY A 1 101 ? -7.524 -13.340 0.179 1.00 70.75 101 GLY A CA 1
ATOM 754 C C . GLY A 1 101 ? -6.463 -13.609 1.254 1.00 70.75 101 GLY A C 1
ATOM 755 O O . GLY A 1 101 ? -5.711 -14.580 1.164 1.00 70.75 101 GLY A O 1
ATOM 756 N N . LEU A 1 102 ? -6.370 -12.741 2.266 1.00 71.50 102 LEU A N 1
ATOM 757 C CA . LEU A 1 102 ? -5.387 -12.826 3.338 1.00 71.50 102 LEU A CA 1
ATOM 758 C C . LEU A 1 102 ? -5.962 -13.604 4.522 1.00 71.50 102 LEU A C 1
ATOM 760 O O . LEU A 1 102 ? -7.061 -13.340 5.006 1.00 71.50 102 LEU A O 1
ATOM 764 N N . THR A 1 103 ? -5.182 -14.557 5.023 1.00 66.62 103 THR A N 1
ATOM 765 C CA . THR A 1 103 ? -5.523 -15.323 6.224 1.00 66.62 103 THR A CA 1
ATOM 766 C C . THR A 1 103 ? -5.401 -14.467 7.479 1.00 66.62 103 THR A C 1
ATOM 768 O O . THR A 1 103 ? -4.515 -13.617 7.569 1.00 66.62 103 THR A O 1
ATOM 771 N N . VAL A 1 104 ? -6.222 -14.759 8.492 1.00 67.56 104 VAL A N 1
ATOM 772 C CA . VAL A 1 104 ? -6.111 -14.143 9.821 1.00 67.56 104 VAL A CA 1
ATOM 773 C C . VAL A 1 104 ? -4.682 -14.307 10.351 1.00 67.56 104 VAL A C 1
ATOM 775 O O . VAL A 1 104 ? -4.190 -15.419 10.538 1.00 67.56 104 VAL A O 1
ATOM 778 N N . SER A 1 105 ? -4.013 -13.179 10.583 1.00 73.50 105 SER A N 1
ATOM 779 C CA . SER A 1 105 ? -2.672 -13.114 11.162 1.00 73.50 105 SER A CA 1
ATOM 780 C C . SER A 1 105 ? -2.769 -13.047 12.687 1.00 73.50 105 SER A C 1
ATOM 782 O O . SER A 1 105 ? -3.570 -12.289 13.230 1.00 73.50 105 SER A O 1
ATOM 784 N N . ASN A 1 106 ? -1.908 -13.795 13.385 1.00 81.94 106 ASN A N 1
ATOM 785 C CA . ASN A 1 106 ? -1.752 -13.711 14.841 1.00 81.94 106 ASN A CA 1
ATOM 786 C C . ASN A 1 106 ? -0.502 -12.899 15.239 1.00 81.94 106 ASN A C 1
ATOM 788 O O . ASN A 1 106 ? 0.207 -13.227 16.192 1.00 81.94 106 ASN A O 1
ATOM 792 N N . THR A 1 107 ? -0.181 -11.856 14.467 1.00 88.44 107 THR A N 1
ATOM 793 C CA . THR A 1 107 ? 0.984 -11.008 14.740 1.00 88.44 107 THR A CA 1
ATOM 794 C C . THR A 1 107 ? 0.775 -10.208 16.028 1.00 88.44 107 THR A C 1
ATOM 796 O O . THR A 1 107 ? -0.206 -9.470 16.185 1.00 88.44 107 THR A O 1
ATOM 799 N N . SER A 1 108 ? 1.717 -10.346 16.965 1.00 91.50 108 SER A N 1
ATOM 800 C CA . SER A 1 108 ? 1.656 -9.665 18.261 1.00 91.50 108 SER A CA 1
ATOM 801 C C . SER A 1 108 ? 1.829 -8.145 18.137 1.00 91.50 108 SER A C 1
ATOM 803 O O . SER A 1 108 ? 2.545 -7.645 17.266 1.00 91.50 108 SER A O 1
ATOM 805 N N . ALA A 1 109 ? 1.262 -7.396 19.088 1.00 91.62 109 ALA A N 1
ATOM 806 C CA . ALA A 1 109 ? 1.434 -5.943 19.162 1.00 91.62 109 ALA A CA 1
ATOM 807 C C . ALA A 1 109 ? 2.909 -5.512 19.295 1.00 91.62 109 ALA A C 1
ATOM 809 O O . ALA A 1 109 ? 3.274 -4.437 18.829 1.00 91.62 109 ALA A O 1
ATOM 810 N N . ARG A 1 110 ? 3.769 -6.363 19.878 1.00 92.75 110 ARG A N 1
ATOM 811 C CA . ARG A 1 110 ? 5.216 -6.114 20.000 1.00 92.75 110 ARG A CA 1
ATOM 812 C C . ARG A 1 110 ? 5.912 -6.044 18.636 1.00 92.75 110 ARG A C 1
ATOM 814 O O . ARG A 1 110 ? 6.916 -5.356 18.523 1.00 92.75 110 ARG A O 1
ATOM 821 N N . VAL A 1 111 ? 5.384 -6.737 17.628 1.00 92.25 111 VAL A N 1
ATOM 822 C CA . VAL A 1 111 ? 5.900 -6.702 16.250 1.00 92.25 111 VAL A CA 1
ATOM 823 C C . VAL A 1 111 ? 5.229 -5.587 15.452 1.00 92.25 111 VAL A C 1
ATOM 825 O O . VAL A 1 111 ? 5.902 -4.845 14.744 1.00 92.25 111 VAL A O 1
ATOM 828 N N . LEU A 1 112 ? 3.910 -5.424 15.593 1.00 94.25 112 LEU A N 1
ATOM 829 C CA . LEU A 1 112 ? 3.173 -4.441 14.798 1.00 94.25 112 LEU A CA 1
ATOM 830 C C . LEU A 1 112 ? 3.468 -3.000 15.179 1.00 94.25 112 LEU A C 1
ATOM 832 O O . LEU A 1 112 ? 3.549 -2.159 14.293 1.00 94.25 112 LEU A O 1
ATOM 836 N N . LYS A 1 113 ? 3.618 -2.696 16.471 1.00 95.25 113 LYS A N 1
ATOM 837 C CA . LYS A 1 113 ? 3.807 -1.314 16.913 1.00 95.25 113 LYS A CA 1
ATOM 838 C C . LYS A 1 113 ? 5.085 -0.689 16.324 1.00 95.25 113 LYS A C 1
ATOM 840 O O . LYS A 1 113 ? 4.950 0.352 15.687 1.00 95.25 113 LYS A O 1
ATOM 845 N N . PRO A 1 114 ? 6.273 -1.322 16.420 1.00 95.06 114 PRO A N 1
ATOM 846 C CA . PRO A 1 114 ? 7.480 -0.787 15.787 1.00 95.06 114 PRO A CA 1
ATOM 847 C C . PRO A 1 114 ? 7.368 -0.675 14.263 1.00 95.06 114 PRO A C 1
ATOM 849 O O . PRO A 1 114 ? 7.890 0.264 13.672 1.00 95.06 114 PRO A O 1
ATOM 852 N N . LEU A 1 115 ? 6.674 -1.616 13.615 1.00 96.88 115 LEU A N 1
ATOM 853 C CA . LEU A 1 115 ? 6.491 -1.589 12.165 1.00 96.88 115 LEU A CA 1
ATOM 854 C C . LEU A 1 115 ? 5.576 -0.445 11.719 1.00 96.88 115 LEU A C 1
ATOM 856 O O . LEU A 1 115 ? 5.890 0.254 10.762 1.00 96.88 115 LEU A O 1
ATOM 860 N N . ILE A 1 116 ? 4.463 -0.231 12.423 1.00 96.88 116 ILE A N 1
ATOM 861 C CA . ILE A 1 116 ? 3.575 0.906 12.173 1.00 96.88 116 ILE A CA 1
ATOM 862 C C . ILE A 1 116 ? 4.346 2.207 12.398 1.00 96.88 116 ILE A C 1
ATOM 864 O O . ILE A 1 116 ? 4.327 3.067 11.527 1.00 96.88 116 ILE A O 1
ATOM 868 N N . GLU A 1 117 ? 5.097 2.323 13.497 1.00 96.44 117 GLU A N 1
ATOM 869 C CA . GLU A 1 117 ? 5.952 3.487 13.754 1.00 96.44 117 GLU A CA 1
ATOM 870 C C . GLU A 1 117 ? 6.957 3.713 12.611 1.00 96.44 117 GLU A C 1
ATOM 872 O O . GLU A 1 117 ? 7.103 4.843 12.145 1.00 96.44 117 GLU A O 1
ATOM 877 N N . ALA A 1 118 ? 7.596 2.661 12.092 1.00 97.00 118 ALA A N 1
ATOM 878 C CA . ALA A 1 118 ? 8.509 2.767 10.953 1.00 97.00 118 ALA A CA 1
ATOM 879 C C . ALA A 1 118 ? 7.818 3.257 9.665 1.00 97.00 118 ALA A C 1
ATOM 881 O O . ALA A 1 118 ? 8.422 4.022 8.910 1.00 97.00 118 ALA A O 1
ATOM 882 N N . LEU A 1 119 ? 6.562 2.862 9.432 1.00 96.81 119 LEU A N 1
ATOM 883 C CA . LEU A 1 119 ? 5.766 3.270 8.268 1.00 96.81 119 LEU A CA 1
ATOM 884 C C . LEU A 1 119 ? 5.185 4.686 8.393 1.00 96.81 119 LEU A C 1
ATOM 886 O O . LEU A 1 119 ? 4.965 5.335 7.378 1.00 96.81 119 LEU A O 1
ATOM 890 N N . THR A 1 120 ? 4.916 5.174 9.609 1.00 95.50 120 THR A N 1
ATOM 891 C CA . THR A 1 120 ? 4.183 6.441 9.808 1.00 95.50 120 THR A CA 1
ATOM 892 C C . THR A 1 120 ? 5.034 7.599 10.309 1.00 95.50 120 THR A C 1
ATOM 894 O O . THR A 1 120 ? 4.578 8.742 10.296 1.00 95.50 120 THR A O 1
ATOM 897 N N . THR A 1 121 ? 6.234 7.335 10.825 1.00 94.44 121 THR A N 1
ATOM 898 C CA . THR A 1 121 ? 7.095 8.364 11.428 1.00 94.44 121 THR A CA 1
ATOM 899 C C . THR A 1 121 ? 8.323 8.658 10.578 1.00 94.44 121 THR A C 1
ATOM 901 O O . THR A 1 121 ? 8.584 8.003 9.577 1.00 94.44 121 THR A O 1
ATOM 904 N N . ILE A 1 122 ? 9.096 9.669 10.976 1.00 92.12 122 ILE A N 1
ATOM 905 C CA . ILE A 1 122 ? 10.361 10.033 10.339 1.00 92.12 122 ILE A CA 1
ATOM 906 C C . ILE A 1 122 ? 11.497 9.601 11.267 1.00 92.12 122 ILE A C 1
ATOM 908 O O . ILE A 1 122 ? 11.396 9.727 12.484 1.00 92.12 122 ILE A O 1
ATOM 912 N N . GLY A 1 123 ? 12.596 9.118 10.696 1.00 89.44 123 GLY A N 1
ATOM 913 C CA . GLY A 1 123 ? 13.758 8.673 11.456 1.00 89.44 123 GLY A CA 1
ATOM 914 C C . GLY A 1 123 ? 14.681 7.793 10.625 1.00 89.44 123 GLY A C 1
ATOM 915 O O . GLY A 1 123 ? 14.327 7.371 9.518 1.00 89.44 123 GLY A O 1
ATOM 916 N N . SER A 1 124 ? 15.869 7.528 11.162 1.00 89.81 124 SER A N 1
ATOM 917 C CA . SER A 1 124 ? 16.829 6.580 10.597 1.00 89.81 124 SER A CA 1
ATOM 918 C C . SER A 1 124 ? 16.431 5.131 10.908 1.00 89.81 124 SER A C 1
ATOM 920 O O . SER A 1 124 ? 15.673 4.867 11.837 1.00 89.81 124 SER A O 1
ATOM 922 N N . GLY A 1 125 ? 16.909 4.175 10.106 1.00 91.88 125 GLY A N 1
ATOM 923 C CA . GLY A 1 125 ? 16.703 2.735 10.345 1.00 91.88 125 GLY A CA 1
ATOM 924 C C . GLY A 1 125 ? 15.299 2.190 10.033 1.00 91.88 125 GLY A C 1
ATOM 925 O O . GLY A 1 125 ? 15.077 0.983 10.134 1.00 91.88 125 GLY A O 1
ATOM 926 N N . ARG A 1 126 ? 14.356 3.043 9.606 1.00 96.38 126 ARG A N 1
ATOM 927 C CA . ARG A 1 126 ? 12.976 2.634 9.279 1.00 96.38 126 ARG A CA 1
ATOM 928 C C . ARG A 1 126 ? 12.918 1.612 8.147 1.00 96.38 126 ARG A C 1
ATOM 930 O O . ARG A 1 126 ? 12.220 0.612 8.271 1.00 96.38 126 ARG A O 1
ATOM 937 N N . LEU A 1 127 ? 13.691 1.829 7.080 1.00 96.00 127 LEU A N 1
ATOM 938 C CA . LEU A 1 127 ? 13.720 0.929 5.924 1.00 96.00 127 LEU A CA 1
ATOM 939 C C . LEU A 1 127 ? 14.137 -0.495 6.313 1.00 96.00 127 LEU A C 1
ATOM 941 O O . LEU A 1 127 ? 13.493 -1.449 5.895 1.00 96.00 127 LEU A O 1
ATOM 945 N N . GLU A 1 128 ? 15.158 -0.639 7.157 1.00 96.44 128 GLU A N 1
ATOM 946 C CA . GLU A 1 128 ? 15.621 -1.953 7.619 1.00 96.44 128 GLU A CA 1
ATOM 947 C C . GLU A 1 128 ? 14.568 -2.657 8.480 1.00 96.44 128 GLU A C 1
ATOM 949 O O . GLU A 1 128 ? 14.347 -3.855 8.336 1.00 96.44 128 GLU A O 1
ATOM 954 N N . THR A 1 129 ? 13.831 -1.902 9.300 1.00 95.75 129 THR A N 1
ATOM 955 C CA . THR A 1 129 ? 12.701 -2.443 10.076 1.00 95.75 129 THR A CA 1
ATOM 956 C C . THR A 1 129 ? 11.579 -2.938 9.156 1.00 95.75 129 THR A C 1
ATOM 958 O O . THR A 1 129 ? 11.007 -4.002 9.386 1.00 95.75 129 THR A O 1
ATOM 961 N N . ILE A 1 130 ? 11.275 -2.187 8.093 1.00 97.06 130 ILE A N 1
ATOM 962 C CA . ILE A 1 130 ? 10.259 -2.547 7.094 1.00 97.06 130 ILE A CA 1
ATOM 963 C C . ILE A 1 130 ? 10.689 -3.789 6.297 1.00 97.06 130 ILE A C 1
ATOM 965 O O . ILE A 1 130 ? 9.871 -4.681 6.070 1.00 97.06 130 ILE A O 1
ATOM 969 N N . ARG A 1 131 ? 11.966 -3.877 5.905 1.00 96.94 131 ARG A N 1
ATOM 970 C CA . ARG A 1 131 ? 12.535 -5.028 5.187 1.00 96.94 131 ARG A CA 1
ATOM 971 C C . ARG A 1 131 ? 12.499 -6.301 6.023 1.00 96.94 131 ARG A C 1
ATOM 973 O O . ARG A 1 131 ? 11.906 -7.281 5.582 1.00 96.94 131 ARG A O 1
ATOM 980 N N . ASP A 1 132 ? 13.033 -6.261 7.243 1.00 95.81 132 ASP A N 1
ATOM 981 C CA . ASP A 1 132 ? 13.026 -7.407 8.163 1.00 95.81 132 ASP A CA 1
ATOM 982 C C . ASP A 1 132 ? 11.592 -7.885 8.450 1.00 95.81 132 ASP A C 1
ATOM 984 O O . ASP A 1 132 ? 11.297 -9.081 8.420 1.00 95.81 132 ASP A O 1
ATOM 988 N N . ALA A 1 133 ? 10.652 -6.956 8.643 1.00 94.50 133 ALA A N 1
ATOM 989 C CA . ALA A 1 133 ? 9.247 -7.300 8.826 1.00 94.50 133 ALA A CA 1
ATOM 990 C C . ALA A 1 133 ? 8.618 -7.958 7.585 1.00 94.50 133 ALA A C 1
ATOM 992 O O . ALA A 1 133 ? 7.812 -8.885 7.724 1.00 94.50 133 ALA A O 1
ATOM 993 N N . HIS A 1 134 ? 8.972 -7.501 6.382 1.00 94.81 134 HIS A N 1
ATOM 994 C CA . HIS A 1 134 ? 8.521 -8.109 5.132 1.00 94.81 134 HIS A CA 1
ATOM 995 C C . HIS A 1 134 ? 9.070 -9.522 4.949 1.00 94.81 134 HIS A C 1
ATOM 997 O O . HIS A 1 134 ? 8.292 -10.435 4.675 1.00 94.81 134 HIS A O 1
ATOM 1003 N N . GLU A 1 135 ? 10.362 -9.729 5.198 1.00 94.00 135 GLU A N 1
ATOM 1004 C CA . GLU A 1 135 ? 11.002 -11.048 5.137 1.00 94.00 135 GLU A CA 1
ATOM 1005 C C . GLU A 1 135 ? 10.382 -12.037 6.134 1.00 94.00 135 GLU A C 1
ATOM 1007 O O . GLU A 1 135 ? 10.164 -13.205 5.813 1.00 94.00 135 GLU A O 1
ATOM 1012 N N . ARG A 1 136 ? 9.998 -11.558 7.323 1.00 91.94 136 ARG A N 1
ATOM 1013 C CA . ARG A 1 136 ? 9.282 -12.352 8.337 1.00 91.94 136 ARG A CA 1
ATOM 1014 C C . ARG A 1 136 ? 7.792 -12.547 8.041 1.00 91.94 136 ARG A C 1
ATOM 1016 O O . ARG A 1 136 ? 7.101 -13.213 8.811 1.00 91.94 136 ARG A O 1
ATOM 1023 N N . GLY A 1 137 ? 7.271 -11.968 6.959 1.00 90.94 137 GLY A N 1
ATOM 1024 C CA . GLY A 1 137 ? 5.875 -12.109 6.544 1.00 90.94 137 GLY A CA 1
ATOM 1025 C C . GLY A 1 137 ? 4.867 -11.313 7.378 1.00 90.94 137 GLY A C 1
ATOM 1026 O O . GLY A 1 137 ? 3.672 -11.606 7.313 1.00 90.94 137 GLY A O 1
ATOM 1027 N N . ALA A 1 138 ? 5.306 -10.300 8.136 1.00 92.31 138 ALA A N 1
ATOM 1028 C CA . ALA A 1 138 ? 4.432 -9.502 9.002 1.00 92.31 138 ALA A CA 1
ATOM 1029 C C . ALA A 1 138 ? 3.342 -8.750 8.218 1.00 92.31 138 ALA A C 1
ATOM 1031 O O . ALA A 1 138 ? 2.233 -8.578 8.717 1.00 92.31 138 ALA A O 1
ATOM 1032 N N . PHE A 1 139 ? 3.622 -8.366 6.967 1.00 92.75 139 PHE A N 1
ATOM 1033 C CA . PHE A 1 139 ? 2.669 -7.678 6.090 1.00 92.75 139 PHE A CA 1
ATOM 1034 C C . PHE A 1 139 ? 1.443 -8.512 5.704 1.00 92.75 139 PHE A C 1
ATOM 1036 O O . PHE A 1 139 ? 0.482 -7.964 5.191 1.00 92.75 139 PHE A O 1
ATOM 1043 N N . ARG A 1 140 ? 1.388 -9.811 6.028 1.00 90.00 140 ARG A N 1
ATOM 1044 C CA . ARG A 1 140 ? 0.136 -10.584 5.918 1.00 90.00 140 ARG A CA 1
ATOM 1045 C C . ARG A 1 140 ? -0.948 -10.114 6.899 1.00 90.00 140 ARG A C 1
ATOM 1047 O O . ARG A 1 140 ? -2.097 -10.526 6.778 1.00 90.00 140 ARG A O 1
ATOM 1054 N N . ASP A 1 141 ? -0.602 -9.275 7.877 1.00 91.69 141 ASP A N 1
ATOM 1055 C CA . ASP A 1 141 ? -1.564 -8.679 8.797 1.00 91.69 141 ASP A CA 1
ATOM 1056 C C . ASP A 1 141 ? -2.353 -7.529 8.155 1.00 91.69 141 ASP A C 1
ATOM 1058 O O . ASP A 1 141 ? -1.803 -6.480 7.813 1.00 91.69 141 ASP A O 1
ATOM 1062 N N . LEU A 1 142 ? -3.676 -7.700 8.076 1.00 89.38 142 LEU A N 1
ATOM 1063 C CA . LEU A 1 142 ? -4.612 -6.728 7.501 1.00 89.38 142 LEU A CA 1
ATOM 1064 C C . LEU A 1 142 ? -4.493 -5.320 8.104 1.00 89.38 142 LEU A C 1
ATOM 1066 O O . LEU A 1 142 ? -4.748 -4.330 7.418 1.00 89.38 142 LEU A O 1
ATOM 1070 N N . ARG A 1 143 ? -4.074 -5.201 9.373 1.00 91.50 143 ARG A N 1
ATOM 1071 C CA . ARG A 1 143 ? -3.923 -3.901 10.053 1.00 91.50 143 ARG A CA 1
ATOM 1072 C C . ARG A 1 143 ? -2.835 -3.028 9.422 1.00 91.50 143 ARG A C 1
ATOM 1074 O O . ARG A 1 143 ? -2.820 -1.816 9.636 1.00 91.50 143 ARG A O 1
ATOM 1081 N N . LEU A 1 144 ? -1.931 -3.615 8.641 1.00 93.56 144 LEU A N 1
ATOM 1082 C CA . LEU A 1 144 ? -0.827 -2.905 8.000 1.00 93.56 144 LEU A CA 1
ATOM 1083 C C . LEU A 1 144 ? -1.174 -2.359 6.616 1.00 93.56 144 LEU A C 1
ATOM 1085 O O . LEU A 1 144 ? -0.433 -1.514 6.129 1.00 93.56 144 LEU A O 1
ATOM 1089 N N . ILE A 1 145 ? -2.280 -2.779 5.992 1.00 92.50 145 ILE A N 1
ATOM 1090 C CA . ILE A 1 145 ? -2.583 -2.439 4.590 1.00 92.50 145 ILE A CA 1
ATOM 1091 C C . ILE A 1 145 ? -2.619 -0.926 4.374 1.00 92.50 145 ILE A C 1
ATOM 1093 O O . ILE A 1 145 ? -1.882 -0.411 3.539 1.00 92.50 145 ILE A O 1
ATOM 1097 N N . LYS A 1 146 ? -3.409 -0.196 5.171 1.00 93.69 146 LYS A N 1
ATOM 1098 C CA . LYS A 1 146 ? -3.517 1.267 5.042 1.00 93.69 146 LYS A CA 1
ATOM 1099 C C . LYS A 1 146 ? -2.182 1.974 5.281 1.00 93.69 146 LYS A C 1
ATOM 1101 O O . LYS A 1 146 ? -1.846 2.914 4.571 1.00 93.69 146 LYS A O 1
ATOM 1106 N N . HIS A 1 147 ? -1.403 1.485 6.243 1.00 96.75 147 HIS A N 1
ATOM 1107 C CA . HIS A 1 147 ? -0.079 2.022 6.554 1.00 96.75 147 HIS A CA 1
ATOM 1108 C C . HIS A 1 147 ? 0.915 1.775 5.410 1.00 96.75 147 HIS A C 1
ATOM 1110 O O . HIS A 1 147 ? 1.695 2.658 5.075 1.00 96.75 147 HIS A O 1
ATOM 1116 N N . ALA A 1 148 ? 0.860 0.602 4.777 1.00 96.50 148 ALA A N 1
ATOM 1117 C CA . ALA A 1 148 ? 1.679 0.276 3.617 1.00 96.50 148 ALA A CA 1
ATOM 1118 C C . ALA A 1 148 ? 1.285 1.119 2.392 1.00 96.50 148 ALA A C 1
ATOM 1120 O O . ALA A 1 148 ? 2.157 1.654 1.719 1.00 96.50 148 ALA A O 1
ATOM 1121 N N . ILE A 1 149 ? -0.011 1.303 2.121 1.00 96.31 149 ILE A N 1
ATOM 1122 C CA . ILE A 1 149 ? -0.465 2.154 1.009 1.00 96.31 149 ILE A CA 1
ATOM 1123 C C . ILE A 1 149 ? -0.021 3.607 1.226 1.00 96.31 149 ILE A C 1
ATOM 1125 O O . ILE A 1 149 ? 0.505 4.228 0.307 1.00 96.31 149 ILE A O 1
ATOM 1129 N N . ALA A 1 150 ? -0.149 4.134 2.446 1.00 96.25 150 ALA A N 1
ATOM 1130 C CA . ALA A 1 150 ? 0.319 5.481 2.773 1.00 96.25 150 ALA A CA 1
ATOM 1131 C C . ALA A 1 150 ? 1.847 5.637 2.642 1.00 96.25 150 ALA A C 1
ATOM 1133 O O . ALA A 1 150 ? 2.330 6.705 2.279 1.00 96.25 150 ALA A O 1
ATOM 1134 N N . ALA A 1 151 ? 2.620 4.573 2.887 1.00 96.62 151 ALA A N 1
ATOM 1135 C CA . ALA A 1 151 ? 4.078 4.599 2.768 1.00 96.62 151 ALA A CA 1
ATOM 1136 C C . ALA A 1 151 ? 4.583 4.742 1.319 1.00 96.62 151 ALA A C 1
ATOM 1138 O O . ALA A 1 151 ? 5.770 5.002 1.116 1.00 96.62 151 ALA A O 1
ATOM 1139 N N . ILE A 1 152 ? 3.710 4.646 0.305 1.00 96.56 152 ILE A N 1
ATOM 1140 C CA . ILE A 1 152 ? 4.051 5.073 -1.063 1.00 96.56 152 ILE A CA 1
ATOM 1141 C C . ILE A 1 152 ? 4.482 6.550 -1.059 1.00 96.56 152 ILE A C 1
ATOM 1143 O O . ILE A 1 152 ? 5.428 6.911 -1.754 1.00 96.56 152 ILE A O 1
ATOM 1147 N N . ASP A 1 153 ? 3.884 7.389 -0.213 1.00 94.94 153 ASP A N 1
ATOM 1148 C CA . ASP A 1 153 ? 4.169 8.830 -0.142 1.00 94.94 153 ASP A CA 1
ATOM 1149 C C . ASP A 1 153 ? 5.340 9.176 0.782 1.00 94.94 153 ASP A C 1
ATOM 1151 O O . ASP A 1 153 ? 5.552 10.345 1.121 1.00 94.94 153 ASP A O 1
ATOM 1155 N N . ASP A 1 154 ? 6.106 8.179 1.237 1.00 95.88 154 ASP A N 1
ATOM 1156 C CA . ASP A 1 154 ? 7.195 8.430 2.172 1.00 95.88 154 ASP A CA 1
ATOM 1157 C C . ASP A 1 154 ? 8.211 9.421 1.583 1.00 95.88 154 ASP A C 1
ATOM 1159 O O . ASP A 1 154 ? 8.617 9.342 0.419 1.00 95.88 154 ASP A O 1
ATOM 1163 N N . LYS A 1 155 ? 8.656 10.356 2.428 1.00 92.19 155 LYS A N 1
ATOM 1164 C CA . LYS A 1 155 ? 9.671 11.356 2.073 1.00 92.19 155 LYS A CA 1
ATOM 1165 C C . LYS A 1 155 ? 10.994 10.712 1.665 1.00 92.19 155 LYS A C 1
ATOM 1167 O O . LYS A 1 155 ? 11.755 11.308 0.905 1.00 92.19 155 LYS A O 1
ATOM 1172 N N . TYR A 1 156 ? 11.292 9.533 2.201 1.00 93.31 156 TYR A N 1
ATOM 1173 C CA . TYR A 1 156 ? 12.428 8.727 1.798 1.00 93.31 156 TYR A CA 1
ATOM 1174 C C . TYR A 1 156 ? 11.999 7.778 0.676 1.00 93.31 156 TYR A C 1
ATOM 1176 O O . TYR A 1 156 ? 11.412 6.728 0.932 1.00 93.31 156 TYR A O 1
ATOM 1184 N N . GLY A 1 157 ? 12.300 8.160 -0.569 1.00 92.50 157 GLY A N 1
ATOM 1185 C CA . GLY A 1 157 ? 11.808 7.480 -1.774 1.00 92.50 157 GLY A CA 1
ATOM 1186 C C . GLY A 1 157 ? 12.033 5.966 -1.789 1.00 92.50 157 GLY A C 1
ATOM 1187 O O . GLY A 1 157 ? 11.119 5.234 -2.155 1.00 92.50 157 GLY A O 1
ATOM 1188 N N . GLU A 1 158 ? 13.172 5.483 -1.274 1.00 94.31 158 GLU A N 1
ATOM 1189 C CA . GLU A 1 158 ? 13.468 4.043 -1.196 1.00 94.31 158 GLU A CA 1
ATOM 1190 C C . GLU A 1 158 ? 12.439 3.249 -0.379 1.00 94.31 158 GLU A C 1
ATOM 1192 O O . GLU A 1 158 ? 12.210 2.078 -0.675 1.00 94.31 158 GLU A O 1
ATOM 1197 N N . ILE A 1 159 ? 11.813 3.851 0.644 1.00 96.75 159 ILE A N 1
ATOM 1198 C CA . ILE A 1 159 ? 10.741 3.185 1.397 1.00 96.75 159 ILE A CA 1
ATOM 1199 C C . ILE A 1 159 ? 9.529 2.997 0.500 1.00 96.75 159 ILE A C 1
ATOM 1201 O O . ILE A 1 159 ? 9.016 1.885 0.410 1.00 96.75 159 ILE A O 1
ATOM 1205 N N . GLY A 1 160 ? 9.080 4.047 -0.185 1.00 96.19 160 GLY A N 1
ATOM 1206 C CA . GLY A 1 160 ? 7.900 3.903 -1.024 1.00 96.19 160 GLY A CA 1
ATOM 1207 C C . GLY A 1 160 ? 8.165 3.096 -2.299 1.00 96.19 160 GLY A C 1
ATOM 1208 O O . GLY A 1 160 ? 7.254 2.413 -2.747 1.00 96.19 160 GLY A O 1
ATOM 1209 N N . ASP A 1 161 ? 9.388 3.092 -2.844 1.00 96.31 161 ASP A N 1
ATOM 1210 C CA . ASP A 1 161 ? 9.788 2.144 -3.899 1.00 96.31 161 ASP A CA 1
ATOM 1211 C C . ASP A 1 161 ? 9.733 0.700 -3.375 1.00 96.31 161 ASP A C 1
ATOM 1213 O O . ASP A 1 161 ? 9.084 -0.156 -3.969 1.00 96.31 161 ASP A O 1
ATOM 1217 N N . PHE A 1 162 ? 10.336 0.421 -2.212 1.00 97.31 162 PHE A N 1
ATOM 1218 C CA . PHE A 1 162 ? 10.310 -0.919 -1.618 1.00 97.31 162 PHE A CA 1
ATOM 1219 C C . PHE A 1 162 ? 8.882 -1.399 -1.339 1.00 97.31 162 PHE A C 1
ATOM 1221 O O . PHE A 1 162 ? 8.530 -2.539 -1.645 1.00 97.31 162 PHE A O 1
ATOM 1228 N N . VAL A 1 163 ? 8.046 -0.535 -0.765 1.00 97.25 163 VAL A N 1
ATOM 1229 C CA . VAL A 1 163 ? 6.665 -0.880 -0.432 1.00 97.25 163 VAL A CA 1
ATOM 1230 C C . VAL A 1 163 ? 5.830 -1.088 -1.698 1.00 97.25 163 VAL A C 1
ATOM 1232 O O . VAL A 1 163 ? 5.105 -2.081 -1.766 1.00 97.25 163 VAL A O 1
ATOM 1235 N N . ALA A 1 164 ? 5.969 -0.233 -2.714 1.00 96.88 164 ALA A N 1
ATOM 1236 C CA . ALA A 1 164 ? 5.264 -0.387 -3.986 1.00 96.88 164 ALA A CA 1
ATOM 1237 C C . ALA A 1 164 ? 5.706 -1.636 -4.766 1.00 96.88 164 ALA A C 1
ATOM 1239 O O . ALA A 1 164 ? 4.859 -2.324 -5.324 1.0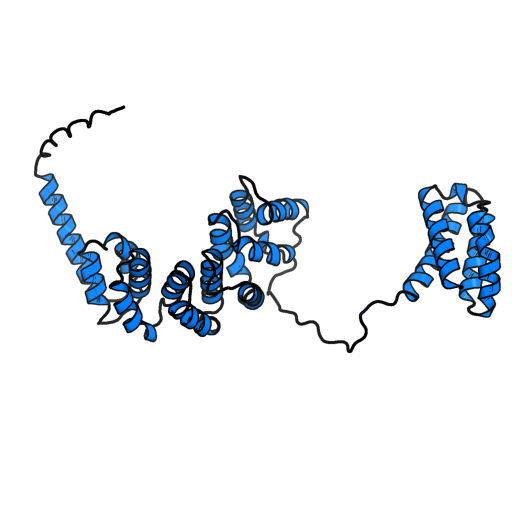0 96.88 164 ALA A O 1
ATOM 1240 N N . ASP A 1 165 ? 6.997 -1.970 -4.765 1.00 95.75 165 ASP A N 1
ATOM 1241 C CA . ASP A 1 165 ? 7.529 -3.044 -5.611 1.00 95.75 165 ASP A CA 1
ATOM 1242 C C . ASP A 1 165 ? 7.517 -4.423 -4.931 1.00 95.75 165 ASP A C 1
ATOM 1244 O O . ASP A 1 165 ? 7.502 -5.453 -5.609 1.00 95.75 165 ASP A O 1
ATOM 1248 N N . ARG A 1 166 ? 7.578 -4.477 -3.592 1.00 95.69 166 ARG A N 1
ATOM 1249 C CA . ARG A 1 166 ? 7.747 -5.738 -2.838 1.00 95.69 166 ARG A CA 1
ATOM 1250 C C . ARG A 1 166 ? 6.598 -6.054 -1.896 1.00 95.69 166 ARG A C 1
ATOM 1252 O O . ARG A 1 166 ? 6.224 -7.217 -1.779 1.00 95.69 166 ARG A O 1
ATOM 1259 N N . VAL A 1 167 ? 6.042 -5.046 -1.228 1.00 95.19 167 VAL A N 1
ATOM 1260 C CA . VAL A 1 167 ? 5.000 -5.259 -0.216 1.00 95.19 167 VAL A CA 1
ATOM 1261 C C . VAL A 1 167 ? 3.625 -5.288 -0.868 1.00 95.19 167 VAL A C 1
ATOM 1263 O O . VAL A 1 167 ? 2.979 -6.324 -0.878 1.00 95.19 167 VAL A O 1
ATOM 1266 N N . LEU A 1 168 ? 3.177 -4.180 -1.453 1.00 95.31 168 LEU A N 1
ATOM 1267 C CA . LEU A 1 168 ? 1.806 -4.024 -1.946 1.00 95.31 168 LEU A CA 1
ATOM 1268 C C . LEU A 1 168 ? 1.367 -5.040 -3.018 1.00 95.31 168 LEU A C 1
ATOM 1270 O O . LEU A 1 168 ? 0.204 -5.448 -2.966 1.00 95.31 168 LEU A O 1
ATOM 1274 N N . PRO A 1 169 ? 2.238 -5.539 -3.922 1.00 93.81 169 PRO A N 1
ATOM 1275 C CA . PRO A 1 169 ? 1.855 -6.573 -4.880 1.00 93.81 169 PRO A CA 1
ATOM 1276 C C . PRO A 1 169 ? 1.319 -7.851 -4.224 1.00 93.81 169 PRO A C 1
ATOM 1278 O O . PRO A 1 169 ? 0.503 -8.553 -4.818 1.00 93.81 169 PRO A O 1
ATOM 1281 N N . MET A 1 170 ? 1.715 -8.136 -2.976 1.00 90.69 170 MET A N 1
ATOM 1282 C CA . MET A 1 170 ? 1.256 -9.315 -2.239 1.00 90.69 170 MET A CA 1
ATOM 1283 C C . MET A 1 170 ? -0.240 -9.279 -1.891 1.00 90.69 170 MET A C 1
ATOM 1285 O O . MET A 1 170 ? -0.817 -10.326 -1.616 1.00 90.69 170 MET A O 1
ATOM 1289 N N . TYR A 1 171 ? -0.859 -8.094 -1.870 1.00 90.88 171 TYR A N 1
ATOM 1290 C CA . TYR A 1 171 ? -2.285 -7.927 -1.571 1.00 90.88 171 TYR A CA 1
ATOM 1291 C C . TYR A 1 171 ? -3.173 -8.081 -2.813 1.00 90.88 171 TYR A C 1
ATOM 1293 O O . TYR A 1 171 ? -4.396 -8.156 -2.697 1.00 90.88 171 TYR A O 1
ATOM 1301 N N . GLY A 1 172 ? -2.571 -8.139 -4.004 1.00 89.75 172 GLY A N 1
ATOM 1302 C CA . GLY A 1 172 ? -3.286 -8.333 -5.260 1.00 89.75 172 GLY A CA 1
ATOM 1303 C C . GLY A 1 172 ? -4.221 -7.175 -5.626 1.00 89.75 172 GLY A C 1
ATOM 1304 O O . GLY A 1 172 ? -4.080 -6.045 -5.170 1.00 89.75 172 GLY A O 1
ATOM 1305 N N . LYS A 1 173 ? -5.204 -7.460 -6.485 1.00 91.44 173 LYS A N 1
ATOM 1306 C CA . LYS A 1 173 ? -6.089 -6.445 -7.089 1.00 91.44 173 LYS A CA 1
ATOM 1307 C C . LYS A 1 173 ? -7.044 -5.757 -6.104 1.00 91.44 173 LYS A C 1
ATOM 1309 O O . LYS A 1 173 ? -7.569 -4.691 -6.410 1.00 91.44 173 LYS A O 1
ATOM 1314 N N . ALA A 1 174 ? -7.266 -6.335 -4.925 1.00 88.88 174 ALA A N 1
ATOM 1315 C CA . ALA A 1 174 ? -8.209 -5.812 -3.933 1.00 88.88 174 ALA A CA 1
ATOM 1316 C C . ALA A 1 174 ? -7.787 -4.451 -3.343 1.00 88.88 174 ALA A C 1
ATOM 1318 O O . ALA A 1 174 ? -8.614 -3.713 -2.817 1.00 88.88 174 ALA A O 1
ATOM 1319 N N . ILE A 1 175 ? -6.510 -4.070 -3.449 1.00 92.44 175 ILE A N 1
ATOM 1320 C CA . ILE A 1 175 ? -6.049 -2.743 -3.007 1.00 92.44 175 ILE A CA 1
ATOM 1321 C C . ILE A 1 175 ? -6.117 -1.675 -4.109 1.00 92.44 175 ILE A C 1
ATOM 1323 O O . ILE A 1 175 ? -5.913 -0.496 -3.822 1.00 92.44 175 ILE A O 1
ATOM 1327 N N . CYS A 1 176 ? -6.411 -2.050 -5.362 1.00 93.50 176 CYS A N 1
ATOM 1328 C CA . CYS A 1 176 ? -6.423 -1.117 -6.491 1.00 93.50 176 CYS A CA 1
ATOM 1329 C C . CYS A 1 176 ? -7.363 0.085 -6.290 1.00 93.50 176 CYS A C 1
ATOM 1331 O O . CYS A 1 176 ? -6.942 1.192 -6.625 1.00 93.50 176 CYS A O 1
ATOM 1333 N N . PRO A 1 177 ? -8.590 -0.062 -5.743 1.00 91.50 177 PRO A N 1
ATOM 1334 C CA . PRO A 1 177 ? -9.475 1.085 -5.530 1.00 91.50 177 PRO A CA 1
ATOM 1335 C C . PRO A 1 177 ? -8.888 2.124 -4.570 1.00 91.50 177 PRO A C 1
ATOM 1337 O O . PRO A 1 177 ? -8.914 3.310 -4.883 1.00 91.50 177 PRO A O 1
ATOM 1340 N N . GLU A 1 178 ? -8.283 1.678 -3.466 1.00 92.00 178 GLU A N 1
ATOM 1341 C CA . GLU A 1 178 ? -7.660 2.567 -2.474 1.00 92.00 178 GLU A CA 1
ATOM 1342 C C . GLU A 1 178 ? -6.427 3.280 -3.061 1.00 92.00 178 GLU A C 1
ATOM 1344 O O . GLU A 1 178 ? -6.225 4.472 -2.848 1.00 92.00 178 GLU A O 1
ATOM 1349 N N . ILE A 1 179 ? -5.608 2.577 -3.857 1.00 95.31 179 ILE A N 1
ATOM 1350 C CA . ILE A 1 179 ? -4.456 3.197 -4.536 1.00 95.31 179 ILE A CA 1
ATOM 1351 C C . ILE A 1 179 ? -4.927 4.236 -5.560 1.00 95.31 179 ILE A C 1
ATOM 1353 O O . ILE A 1 179 ? -4.322 5.301 -5.676 1.00 95.31 179 ILE A O 1
ATOM 1357 N N . ARG A 1 180 ? -5.997 3.930 -6.306 1.00 93.88 180 ARG A N 1
ATOM 1358 C CA . ARG A 1 180 ? -6.550 4.809 -7.342 1.00 93.88 180 ARG A CA 1
ATOM 1359 C C . ARG A 1 180 ? -7.155 6.083 -6.756 1.00 93.88 180 ARG A C 1
ATOM 1361 O O . ARG A 1 180 ? -7.074 7.118 -7.404 1.00 93.88 180 ARG A O 1
ATOM 1368 N N . GLU A 1 181 ? -7.724 6.025 -5.554 1.00 92.44 181 GLU A N 1
ATOM 1369 C CA . GLU A 1 181 ? -8.246 7.206 -4.853 1.00 92.44 181 GLU A CA 1
ATOM 1370 C C . GLU A 1 181 ? -7.144 8.233 -4.542 1.00 92.44 181 GLU A C 1
ATOM 1372 O O . GLU A 1 181 ? -7.381 9.435 -4.618 1.00 92.44 181 GLU A O 1
ATOM 1377 N N . GLY A 1 182 ? -5.927 7.764 -4.254 1.00 90.44 182 GLY A N 1
ATOM 1378 C CA . GLY A 1 182 ? -4.768 8.616 -3.981 1.00 90.44 182 GLY A CA 1
ATOM 1379 C C . GLY A 1 182 ? -3.906 8.967 -5.197 1.00 90.44 182 GLY A C 1
ATOM 1380 O O . GLY A 1 182 ? -2.810 9.476 -4.995 1.00 90.44 182 GLY A O 1
ATOM 1381 N N . TYR A 1 183 ? -4.329 8.646 -6.424 1.00 95.00 183 TYR A N 1
ATOM 1382 C CA . TYR A 1 183 ? -3.544 8.887 -7.640 1.00 95.00 183 TYR A CA 1
ATOM 1383 C C . TYR A 1 183 ? -3.877 10.236 -8.289 1.00 95.00 183 TYR A C 1
ATOM 1385 O O . TYR A 1 183 ? -5.021 10.480 -8.676 1.00 95.00 183 TYR A O 1
ATOM 1393 N N . ASP A 1 184 ? -2.854 11.064 -8.497 1.00 94.44 184 ASP A N 1
ATOM 1394 C CA . ASP A 1 184 ? -2.919 12.299 -9.277 1.00 94.44 184 ASP A CA 1
ATOM 1395 C C . ASP A 1 184 ? -2.023 12.212 -10.534 1.00 94.44 184 ASP A C 1
ATOM 1397 O O . ASP A 1 184 ? -0.795 12.144 -10.417 1.00 94.44 184 ASP A O 1
ATOM 1401 N N . PRO A 1 185 ? -2.577 12.291 -11.764 1.00 89.81 185 PRO A N 1
ATOM 1402 C CA . PRO A 1 185 ? -1.769 12.300 -12.987 1.00 89.81 185 PRO A CA 1
ATOM 1403 C C . PRO A 1 185 ? -0.774 13.473 -13.058 1.00 89.81 185 PRO A C 1
ATOM 1405 O O . PRO A 1 185 ? 0.244 13.384 -13.750 1.00 89.81 185 PRO A O 1
ATOM 1408 N N . LYS A 1 186 ? -1.030 14.576 -12.343 1.00 92.12 186 LYS A N 1
ATOM 1409 C CA . LYS A 1 186 ? -0.151 15.756 -12.281 1.00 92.12 186 LYS A CA 1
ATOM 1410 C C . LYS A 1 186 ? 0.774 15.757 -11.062 1.00 92.12 186 LYS A C 1
ATOM 1412 O O . LYS A 1 186 ? 1.507 16.730 -10.865 1.00 92.12 186 LYS A O 1
ATOM 1417 N N . GLY A 1 187 ? 0.774 14.677 -10.291 1.00 91.00 187 GLY A N 1
ATOM 1418 C CA . GLY A 1 187 ? 1.585 14.519 -9.096 1.00 91.00 187 GLY A CA 1
ATOM 1419 C C . GLY A 1 187 ? 3.055 14.193 -9.371 1.00 91.00 187 GLY A C 1
ATOM 1420 O O . GLY A 1 187 ? 3.600 14.528 -10.430 1.00 91.00 187 GLY A O 1
ATOM 1421 N N . LYS A 1 188 ? 3.747 13.598 -8.395 1.00 92.31 188 LYS A N 1
ATOM 1422 C CA . LYS A 1 188 ? 5.215 13.428 -8.419 1.00 92.31 188 LYS A CA 1
ATOM 1423 C C . LYS A 1 188 ? 5.611 11.945 -8.473 1.00 92.31 188 LYS A C 1
ATOM 1425 O O . LYS A 1 188 ? 4.940 11.118 -9.087 1.00 92.31 188 LYS A O 1
ATOM 1430 N N . GLY A 1 189 ? 6.773 11.608 -7.906 1.00 90.75 189 GLY A N 1
ATOM 1431 C CA . GLY A 1 189 ? 7.337 10.258 -7.910 1.00 90.75 189 GLY A CA 1
ATOM 1432 C C . GLY A 1 189 ? 6.496 9.219 -7.153 1.00 90.75 189 GLY A C 1
ATOM 1433 O O . GLY A 1 189 ? 6.582 8.027 -7.426 1.00 90.75 189 GLY A O 1
ATOM 1434 N N . ASP A 1 190 ? 5.698 9.647 -6.183 1.00 94.00 190 ASP A N 1
ATOM 1435 C CA . ASP A 1 190 ? 4.643 8.879 -5.512 1.00 94.00 190 ASP A CA 1
ATOM 1436 C C . ASP A 1 190 ? 3.527 8.447 -6.468 1.00 94.00 190 ASP A C 1
ATOM 1438 O O . ASP A 1 190 ? 3.257 7.252 -6.584 1.00 94.00 190 ASP A O 1
ATOM 1442 N N . ASP A 1 191 ? 2.957 9.365 -7.242 1.00 95.69 191 ASP A N 1
ATOM 1443 C CA . ASP A 1 191 ? 1.935 9.024 -8.242 1.00 95.69 191 ASP A CA 1
ATOM 1444 C C . ASP A 1 191 ? 2.487 8.169 -9.381 1.00 95.69 191 ASP A C 1
ATOM 1446 O O . ASP A 1 191 ? 1.838 7.236 -9.856 1.00 95.69 191 ASP A O 1
ATOM 1450 N N . ALA A 1 192 ? 3.741 8.414 -9.757 1.00 94.69 192 ALA A N 1
ATOM 1451 C CA . ALA A 1 192 ? 4.492 7.547 -10.651 1.00 94.69 192 ALA A CA 1
ATOM 1452 C C . ALA A 1 192 ? 4.580 6.101 -10.117 1.00 94.69 192 ALA A C 1
ATOM 1454 O O . ALA A 1 192 ? 4.363 5.154 -10.875 1.00 94.69 192 ALA A O 1
ATOM 1455 N N . ARG A 1 193 ? 4.846 5.910 -8.814 1.00 96.00 193 ARG A N 1
ATOM 1456 C CA . ARG A 1 193 ? 4.829 4.586 -8.159 1.00 96.00 193 ARG A CA 1
ATOM 1457 C C . ARG A 1 193 ? 3.428 3.977 -8.150 1.00 96.00 193 ARG A C 1
ATOM 1459 O O . ARG A 1 193 ? 3.294 2.802 -8.486 1.00 96.00 193 ARG A O 1
ATOM 1466 N N . ARG A 1 194 ? 2.388 4.761 -7.836 1.00 96.69 194 ARG A N 1
ATOM 1467 C CA . ARG A 1 194 ? 0.988 4.299 -7.873 1.00 96.69 194 ARG A CA 1
ATOM 1468 C C . ARG A 1 194 ? 0.591 3.781 -9.246 1.00 96.69 194 ARG A C 1
ATOM 1470 O O . ARG A 1 194 ? 0.031 2.694 -9.328 1.00 96.69 194 ARG A O 1
ATOM 1477 N N . LEU A 1 195 ? 0.915 4.512 -10.316 1.00 96.19 195 LEU A N 1
ATOM 1478 C CA . LEU A 1 195 ? 0.594 4.099 -11.683 1.00 96.19 195 LEU A CA 1
ATOM 1479 C C . LEU A 1 195 ? 1.255 2.761 -12.039 1.00 96.19 195 LEU A C 1
ATOM 1481 O O . LEU A 1 195 ? 0.580 1.862 -12.541 1.00 96.19 195 LEU A O 1
ATOM 1485 N N . ARG A 1 196 ? 2.551 2.600 -11.729 1.00 94.81 196 ARG A N 1
ATOM 1486 C CA . ARG A 1 196 ? 3.269 1.334 -11.967 1.00 94.81 196 ARG A CA 1
ATOM 1487 C C . ARG A 1 196 ? 2.674 0.184 -11.165 1.00 94.81 196 ARG A C 1
ATOM 1489 O O . ARG A 1 196 ? 2.505 -0.908 -11.702 1.00 94.81 196 ARG A O 1
ATOM 1496 N N . LEU A 1 197 ? 2.336 0.424 -9.900 1.00 96.31 197 LEU A N 1
ATOM 1497 C CA . LEU A 1 197 ? 1.719 -0.579 -9.039 1.00 96.31 197 LEU A CA 1
ATOM 1498 C C . LEU A 1 197 ? 0.338 -0.992 -9.559 1.00 96.31 197 LEU A C 1
ATOM 1500 O O . LEU A 1 197 ? 0.074 -2.183 -9.691 1.00 96.31 197 LEU A O 1
ATOM 1504 N N . LEU A 1 198 ? -0.520 -0.031 -9.911 1.00 96.19 198 LEU A N 1
ATOM 1505 C CA . LEU A 1 198 ? -1.830 -0.300 -10.510 1.00 96.19 198 LEU A CA 1
ATOM 1506 C C . LEU A 1 198 ? -1.690 -1.128 -11.788 1.00 96.19 198 LEU A C 1
ATOM 1508 O O . LEU A 1 198 ? -2.375 -2.137 -11.933 1.00 96.19 198 LEU A O 1
ATOM 1512 N N . HIS A 1 199 ? -0.754 -0.760 -12.664 1.00 94.62 199 HIS A N 1
ATOM 1513 C CA . HIS A 1 199 ? -0.497 -1.501 -13.892 1.00 94.62 199 HIS A CA 1
ATOM 1514 C C . HIS A 1 199 ? 0.026 -2.916 -13.615 1.00 94.62 199 HIS A C 1
ATOM 1516 O O . HIS A 1 199 ? -0.409 -3.858 -14.262 1.00 94.62 199 HIS A O 1
ATOM 1522 N N . THR A 1 200 ? 0.900 -3.090 -12.624 1.00 93.88 200 THR A N 1
ATOM 1523 C CA . THR A 1 200 ? 1.419 -4.410 -12.225 1.00 93.88 200 THR A CA 1
ATOM 1524 C C . THR A 1 200 ? 0.312 -5.318 -11.688 1.00 93.88 200 THR A C 1
ATOM 1526 O O . THR A 1 200 ? 0.298 -6.517 -11.959 1.00 93.88 200 THR A O 1
ATOM 1529 N N . LEU A 1 201 ? -0.623 -4.751 -10.921 1.00 93.25 201 LEU A N 1
ATOM 1530 C CA . LEU A 1 201 ? -1.737 -5.486 -10.329 1.00 93.25 201 LEU A CA 1
ATOM 1531 C C . LEU A 1 201 ? -2.831 -5.807 -11.351 1.00 93.25 201 LEU A C 1
ATOM 1533 O O . LEU A 1 201 ? -3.350 -6.924 -11.360 1.00 93.25 201 LEU A O 1
ATOM 1537 N N . ASP A 1 202 ? -3.195 -4.844 -12.199 1.00 92.62 202 ASP A N 1
ATOM 1538 C CA . ASP A 1 202 ? -4.212 -4.995 -13.237 1.00 92.62 202 ASP A CA 1
ATOM 1539 C C . ASP A 1 202 ? -3.862 -4.183 -14.503 1.00 92.62 202 ASP A C 1
ATOM 1541 O O . ASP A 1 202 ? -4.293 -3.031 -14.658 1.00 92.62 202 ASP A O 1
ATOM 1545 N N . PRO A 1 203 ? -3.107 -4.779 -15.448 1.00 90.12 203 PRO A N 1
ATOM 1546 C CA . PRO A 1 203 ? -2.704 -4.097 -16.676 1.00 90.12 203 PRO A CA 1
ATOM 1547 C C . PRO A 1 203 ? -3.890 -3.647 -17.537 1.00 90.12 203 PRO A C 1
ATOM 1549 O O . PRO A 1 203 ? -3.827 -2.597 -18.177 1.00 90.12 203 PRO A O 1
ATOM 1552 N N . GLN A 1 204 ? -4.979 -4.426 -17.550 1.00 88.62 204 GLN A N 1
ATOM 1553 C CA . GLN A 1 204 ? -6.150 -4.146 -18.383 1.00 88.62 204 GLN A CA 1
ATOM 1554 C C . GLN A 1 204 ? -6.952 -2.971 -17.825 1.00 88.62 204 GLN A C 1
ATOM 1556 O O . GLN A 1 204 ? -7.234 -2.026 -18.560 1.00 88.62 204 GLN A O 1
ATOM 1561 N N . ALA A 1 205 ? -7.260 -2.986 -16.525 1.00 89.31 205 ALA A N 1
ATOM 1562 C CA . ALA A 1 205 ? -8.021 -1.914 -15.882 1.00 89.31 205 ALA A CA 1
ATOM 1563 C C . ALA A 1 205 ? -7.248 -0.584 -15.796 1.00 89.31 205 ALA A C 1
ATOM 1565 O O . ALA A 1 205 ? -7.852 0.481 -15.645 1.00 89.31 205 ALA A O 1
ATOM 1566 N N . THR A 1 206 ? -5.915 -0.636 -15.892 1.00 92.25 206 THR A N 1
ATOM 1567 C CA . THR A 1 206 ? -5.040 0.546 -15.815 1.00 92.25 206 THR A CA 1
ATOM 1568 C C . THR A 1 206 ? -4.736 1.146 -17.192 1.00 92.25 206 THR A C 1
ATOM 1570 O O . THR A 1 206 ? -4.170 2.231 -17.264 1.00 92.25 206 THR A O 1
ATOM 1573 N N . ARG A 1 207 ? -5.138 0.504 -18.298 1.00 89.81 207 ARG A N 1
ATOM 1574 C CA . ARG A 1 207 ? -4.827 0.962 -19.664 1.00 89.81 207 ARG A CA 1
ATOM 1575 C C . ARG A 1 207 ? -5.249 2.412 -19.922 1.00 89.81 207 ARG A C 1
ATOM 1577 O O . ARG A 1 207 ? -4.420 3.214 -20.330 1.00 89.81 207 ARG A O 1
ATOM 1584 N N . GLU A 1 208 ? -6.492 2.759 -19.593 1.00 91.38 208 GLU A N 1
ATOM 1585 C CA . GLU A 1 208 ? -7.009 4.129 -19.751 1.00 91.38 208 GLU A CA 1
ATOM 1586 C C . GLU A 1 208 ? -6.235 5.149 -18.901 1.00 91.38 208 GLU A C 1
ATOM 1588 O O . GLU A 1 208 ? -5.997 6.273 -19.335 1.00 91.38 208 GLU A O 1
ATOM 1593 N N . LEU A 1 209 ? -5.803 4.753 -17.698 1.00 92.06 209 LEU A N 1
ATOM 1594 C CA . LEU A 1 209 ? -5.000 5.612 -16.824 1.00 92.06 209 LEU A CA 1
ATOM 1595 C C . LEU A 1 209 ? -3.593 5.838 -17.385 1.00 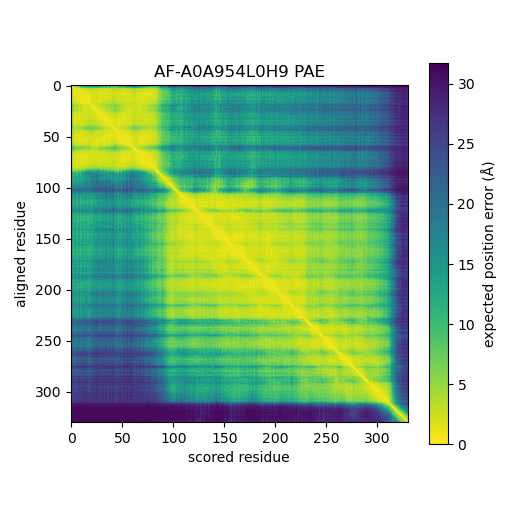92.06 209 LEU A C 1
ATOM 1597 O O . LEU A 1 209 ? -3.075 6.947 -17.275 1.00 92.06 209 LEU A O 1
ATOM 1601 N N . VAL A 1 210 ? -2.980 4.809 -17.978 1.00 92.62 210 VAL A N 1
ATOM 1602 C CA . VAL A 1 210 ? -1.671 4.919 -18.641 1.00 92.62 210 VAL A CA 1
ATOM 1603 C C . VAL A 1 210 ? -1.773 5.833 -19.856 1.00 92.62 210 VAL A C 1
ATOM 1605 O O . VAL A 1 210 ? -0.943 6.727 -19.998 1.00 92.62 210 VAL A O 1
ATOM 1608 N N . ASP A 1 211 ? -2.795 5.652 -20.692 1.00 90.25 211 ASP A N 1
ATOM 1609 C CA . ASP A 1 211 ? -2.991 6.474 -21.886 1.00 90.25 211 ASP A CA 1
ATOM 1610 C C . ASP A 1 211 ? -3.193 7.958 -21.487 1.00 90.25 211 ASP A C 1
ATOM 1612 O O . ASP A 1 211 ? -2.479 8.833 -21.978 1.00 90.25 211 ASP A O 1
ATOM 1616 N N . ALA A 1 212 ? -4.028 8.246 -20.478 1.00 91.25 212 ALA A N 1
ATOM 1617 C CA . ALA A 1 212 ? -4.191 9.603 -19.938 1.00 91.25 212 ALA A CA 1
ATOM 1618 C C . ALA A 1 212 ? -2.895 10.183 -19.327 1.00 91.25 212 ALA A C 1
ATOM 1620 O O . ALA A 1 212 ? -2.601 11.374 -19.465 1.00 91.25 212 ALA A O 1
ATOM 1621 N N . ALA A 1 213 ? -2.095 9.349 -18.656 1.00 93.06 213 ALA A N 1
ATOM 1622 C CA . ALA A 1 213 ? -0.814 9.742 -18.073 1.00 93.06 213 ALA A CA 1
ATOM 1623 C C . ALA A 1 213 ? 0.253 10.081 -19.129 1.00 93.06 213 ALA A C 1
ATOM 1625 O O . ALA A 1 213 ? 1.125 10.918 -18.878 1.00 93.06 213 ALA A O 1
ATOM 1626 N N . LEU A 1 214 ? 0.203 9.458 -20.310 1.00 89.75 214 LEU A N 1
ATOM 1627 C CA . LEU A 1 214 ? 1.104 9.788 -21.416 1.00 89.75 214 LEU A CA 1
ATOM 1628 C C . LEU A 1 214 ? 0.825 11.192 -21.955 1.00 89.75 214 LEU A C 1
ATOM 1630 O O . LEU A 1 214 ? 1.770 11.963 -22.161 1.00 89.75 214 LEU A O 1
ATOM 1634 N N . ASP A 1 215 ? -0.450 11.536 -22.109 1.00 88.12 215 ASP A N 1
ATOM 1635 C CA . ASP A 1 215 ? -0.879 12.811 -22.678 1.00 88.12 215 ASP A CA 1
ATOM 1636 C C . ASP A 1 215 ? -0.695 13.962 -21.681 1.00 88.12 215 ASP A C 1
ATOM 1638 O O . ASP A 1 215 ? 0.068 14.905 -21.926 1.00 88.12 215 ASP A O 1
ATOM 1642 N N . GLU A 1 216 ? -1.322 13.862 -20.509 1.00 88.94 216 GLU A N 1
ATOM 1643 C CA . GLU A 1 216 ? -1.473 14.984 -19.572 1.00 88.94 216 GLU A CA 1
ATOM 1644 C C . GLU A 1 216 ? -0.626 14.863 -18.298 1.00 88.94 216 GLU A C 1
ATOM 1646 O O . GLU A 1 216 ? -0.628 15.772 -17.461 1.00 88.94 216 GLU A O 1
ATOM 1651 N N . GLY A 1 217 ? 0.104 13.757 -18.142 1.00 89.44 217 GLY A N 1
ATOM 1652 C CA . GLY A 1 217 ? 0.851 13.469 -16.926 1.00 89.44 217 GLY A CA 1
ATOM 1653 C C . GLY A 1 217 ? 2.041 14.399 -16.682 1.00 89.44 217 GLY A C 1
ATOM 1654 O O . GLY A 1 217 ? 2.634 14.978 -17.602 1.00 89.44 217 GLY A O 1
ATOM 1655 N N . SER A 1 218 ? 2.434 14.508 -15.411 1.00 91.88 218 SER A N 1
ATOM 1656 C CA . SER A 1 218 ? 3.691 15.155 -15.025 1.00 91.88 218 SER A CA 1
ATOM 1657 C C . SER A 1 218 ? 4.902 14.415 -15.615 1.00 91.88 218 SER A C 1
ATOM 1659 O O . SER A 1 218 ? 4.790 13.303 -16.131 1.00 91.88 218 SER A O 1
ATOM 1661 N N . LYS A 1 219 ? 6.102 15.008 -15.536 1.00 90.12 219 LYS A N 1
ATOM 1662 C CA . LYS A 1 219 ? 7.324 14.382 -16.077 1.00 90.12 219 LYS A CA 1
ATOM 1663 C C . LYS A 1 219 ? 7.548 12.966 -15.518 1.00 90.12 219 LYS A C 1
ATOM 1665 O O . LYS A 1 219 ? 7.865 12.061 -16.288 1.00 90.12 219 LYS A O 1
ATOM 1670 N N . ASP A 1 220 ? 7.383 12.787 -14.209 1.00 90.56 220 ASP A N 1
ATOM 1671 C CA . ASP A 1 220 ? 7.662 11.519 -13.520 1.00 90.56 220 ASP A CA 1
ATOM 1672 C C . ASP A 1 220 ? 6.567 10.477 -13.793 1.00 90.56 220 ASP A C 1
ATOM 1674 O O . ASP A 1 220 ? 6.857 9.298 -14.034 1.00 90.56 220 ASP A O 1
ATOM 1678 N N . VAL A 1 221 ? 5.310 10.928 -13.826 1.00 92.94 221 VAL A N 1
ATOM 1679 C CA . VAL A 1 221 ? 4.144 10.094 -14.137 1.00 92.94 221 VAL A CA 1
ATOM 1680 C C . VAL A 1 221 ? 4.186 9.632 -15.595 1.00 92.94 221 VAL A C 1
ATOM 1682 O O . VAL A 1 221 ? 4.071 8.436 -15.854 1.00 92.94 221 VAL A O 1
ATOM 1685 N N . ARG A 1 222 ? 4.470 10.531 -16.546 1.00 91.12 222 ARG A N 1
ATOM 1686 C CA . ARG A 1 222 ? 4.629 10.194 -17.971 1.00 91.12 222 ARG A CA 1
ATOM 1687 C C . ARG A 1 222 ? 5.760 9.196 -18.197 1.00 91.12 222 ARG A C 1
ATOM 1689 O O . ARG A 1 222 ? 5.613 8.265 -18.983 1.00 91.12 222 ARG A O 1
ATOM 1696 N N . LEU A 1 223 ? 6.891 9.362 -17.509 1.00 90.38 223 LEU A N 1
ATOM 1697 C CA . LEU A 1 223 ? 7.998 8.408 -17.599 1.00 90.38 223 LEU A CA 1
ATOM 1698 C C . LEU A 1 223 ? 7.575 7.015 -17.120 1.00 90.38 223 LEU A C 1
ATOM 1700 O O . LEU A 1 223 ? 7.895 6.020 -17.768 1.00 90.38 223 LEU A O 1
ATOM 1704 N N . SER A 1 224 ? 6.826 6.946 -16.021 1.00 91.31 224 SER A N 1
ATOM 1705 C CA . SER A 1 224 ? 6.280 5.681 -15.521 1.00 91.31 224 SER A CA 1
ATOM 1706 C C . SER A 1 224 ? 5.231 5.090 -16.459 1.00 91.31 224 SER A C 1
ATOM 1708 O O . SER A 1 224 ? 5.211 3.879 -16.657 1.00 91.31 224 SER A O 1
ATOM 1710 N N . ALA A 1 225 ? 4.419 5.926 -17.105 1.00 92.69 225 ALA A N 1
ATOM 1711 C CA . ALA A 1 225 ? 3.454 5.493 -18.106 1.00 92.69 225 ALA A CA 1
ATOM 1712 C C . ALA A 1 225 ? 4.142 4.827 -19.311 1.00 92.69 225 ALA A C 1
ATOM 1714 O O . ALA A 1 225 ? 3.704 3.768 -19.743 1.00 92.69 225 ALA A O 1
ATOM 1715 N N . ILE A 1 226 ? 5.275 5.364 -19.789 1.00 90.19 226 ILE A N 1
ATOM 1716 C CA . ILE A 1 226 ? 6.078 4.740 -20.863 1.00 90.19 226 ILE A CA 1
ATOM 1717 C C . ILE A 1 226 ? 6.583 3.350 -20.453 1.00 90.19 226 ILE A C 1
ATOM 1719 O O . ILE A 1 226 ? 6.586 2.425 -21.266 1.00 90.19 226 ILE A O 1
ATOM 1723 N N . GLN A 1 227 ? 6.994 3.183 -19.193 1.00 88.06 227 GLN A N 1
ATOM 1724 C CA . GLN A 1 227 ? 7.420 1.878 -18.674 1.00 88.06 227 GLN A CA 1
ATOM 1725 C C . GLN A 1 227 ? 6.260 0.873 -18.615 1.00 88.06 227 GLN A C 1
ATOM 1727 O O . GLN A 1 227 ? 6.482 -0.315 -18.807 1.00 88.06 227 GLN A O 1
ATOM 1732 N N . CYS A 1 228 ? 5.023 1.341 -18.426 1.00 89.75 228 CYS A N 1
ATOM 1733 C CA . CYS A 1 228 ? 3.817 0.505 -18.457 1.00 89.75 228 CYS A CA 1
ATOM 1734 C C . CYS A 1 228 ? 3.380 0.102 -19.884 1.00 89.75 228 CYS A C 1
ATOM 1736 O O . CYS A 1 228 ? 2.387 -0.601 -20.046 1.00 89.75 228 CYS A O 1
ATOM 1738 N N . LEU A 1 229 ? 4.079 0.557 -20.933 1.00 86.88 229 LEU A N 1
ATOM 1739 C CA . LEU A 1 229 ? 3.825 0.143 -22.322 1.00 86.88 229 LEU A CA 1
ATOM 1740 C C . LEU A 1 229 ? 4.614 -1.107 -22.735 1.00 86.88 229 LEU A C 1
ATOM 1742 O O . LEU A 1 229 ? 4.556 -1.513 -23.895 1.00 86.88 229 LEU A O 1
ATOM 1746 N N . GLU A 1 230 ? 5.387 -1.698 -21.827 1.00 79.44 230 GLU A N 1
ATOM 1747 C CA . GLU A 1 230 ? 6.142 -2.915 -22.108 1.00 79.44 230 GLU A CA 1
ATOM 1748 C C . GLU A 1 230 ? 5.208 -4.055 -22.568 1.00 79.44 230 GLU A C 1
ATOM 1750 O O . GLU A 1 230 ? 4.173 -4.312 -21.955 1.00 79.44 230 GLU A O 1
ATOM 1755 N N . GLY A 1 231 ? 5.549 -4.723 -23.677 1.00 74.50 231 GLY A N 1
ATOM 1756 C CA . GLY A 1 231 ? 4.745 -5.823 -24.233 1.00 74.50 231 GLY A CA 1
ATOM 1757 C C . GLY A 1 231 ? 3.512 -5.407 -25.053 1.00 74.50 231 GLY A C 1
ATOM 1758 O O . GLY A 1 231 ? 2.748 -6.278 -25.467 1.00 74.50 231 GLY A O 1
ATOM 1759 N N . ARG A 1 232 ? 3.291 -4.105 -25.294 1.00 78.94 232 ARG A N 1
ATOM 1760 C CA . ARG A 1 232 ? 2.175 -3.588 -26.108 1.00 78.94 232 ARG A CA 1
ATOM 1761 C C . ARG A 1 232 ? 2.590 -3.314 -27.555 1.00 78.94 232 ARG A C 1
ATOM 1763 O O . ARG A 1 232 ? 3.131 -2.249 -27.862 1.00 78.94 232 ARG A O 1
ATOM 1770 N N . ASP A 1 233 ? 2.260 -4.238 -28.455 1.00 77.44 233 ASP A N 1
ATOM 1771 C CA . ASP A 1 233 ? 2.540 -4.101 -29.894 1.00 77.44 233 ASP A CA 1
ATOM 1772 C C . ASP A 1 233 ? 1.862 -2.869 -30.518 1.00 77.44 233 ASP A C 1
ATOM 1774 O O . ASP A 1 233 ? 2.426 -2.198 -31.384 1.00 77.44 233 ASP A O 1
ATOM 1778 N N . ASP A 1 234 ? 0.674 -2.507 -30.028 1.00 82.81 234 ASP A N 1
ATOM 1779 C CA . ASP A 1 234 ? -0.079 -1.335 -30.480 1.00 82.81 234 ASP A CA 1
ATOM 1780 C C . ASP A 1 234 ? 0.629 -0.003 -30.179 1.00 82.81 234 ASP A C 1
ATOM 1782 O O . ASP A 1 234 ? 0.345 1.015 -30.810 1.00 82.81 234 ASP A O 1
ATOM 1786 N N . CYS A 1 235 ? 1.591 -0.007 -29.254 1.00 83.75 235 CYS A N 1
ATOM 1787 C CA . CYS A 1 235 ? 2.344 1.173 -28.845 1.00 83.75 235 CYS A CA 1
ATOM 1788 C C . CYS A 1 235 ? 3.727 1.289 -29.503 1.00 83.75 235 CYS A C 1
ATOM 1790 O O . CYS A 1 235 ? 4.430 2.273 -29.252 1.00 83.75 235 CYS A O 1
ATOM 1792 N N . ILE A 1 236 ? 4.122 0.349 -30.370 1.00 84.19 236 ILE A N 1
ATOM 1793 C CA . ILE A 1 236 ? 5.435 0.354 -31.040 1.00 84.19 236 ILE A CA 1
ATOM 1794 C C . ILE A 1 236 ? 5.714 1.675 -31.782 1.00 84.19 236 ILE A C 1
ATOM 1796 O O . ILE A 1 236 ? 6.778 2.257 -31.545 1.00 84.19 236 ILE A O 1
ATOM 1800 N N . PRO A 1 237 ? 4.798 2.228 -32.608 1.00 86.69 237 PRO A N 1
ATOM 1801 C CA . PRO A 1 237 ? 5.058 3.488 -33.312 1.00 86.69 237 PRO A CA 1
ATOM 1802 C C . PRO A 1 237 ? 5.339 4.659 -32.361 1.00 86.69 237 PRO A C 1
ATOM 1804 O O . PRO A 1 237 ? 6.233 5.471 -32.609 1.00 86.69 237 PRO A O 1
ATOM 1807 N N . PHE A 1 238 ? 4.613 4.719 -31.241 1.00 87.94 238 PHE A N 1
ATOM 1808 C CA . PHE A 1 238 ? 4.812 5.735 -30.212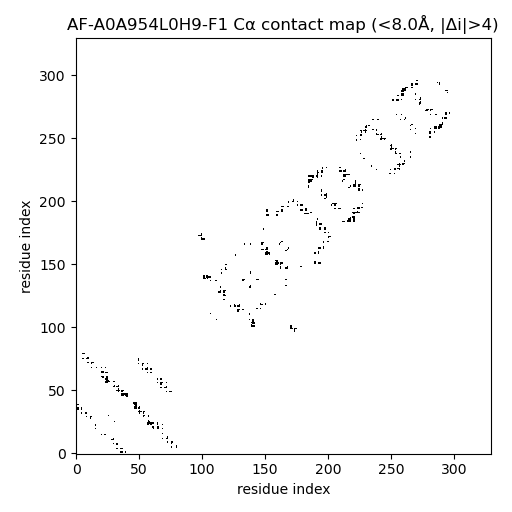 1.00 87.94 238 PHE A CA 1
ATOM 1809 C C . PHE A 1 238 ? 6.164 5.563 -29.510 1.00 87.94 238 PHE A C 1
ATOM 1811 O O . PHE A 1 238 ? 6.924 6.524 -29.388 1.00 87.94 238 PHE A O 1
ATOM 1818 N N . LEU A 1 239 ? 6.513 4.341 -29.098 1.00 87.25 239 LEU A N 1
ATOM 1819 C CA . LEU A 1 239 ? 7.792 4.051 -28.445 1.00 87.25 239 LEU A CA 1
ATOM 1820 C C . LEU A 1 239 ? 8.982 4.392 -29.354 1.00 87.25 239 LEU A C 1
ATOM 1822 O O . LEU A 1 239 ? 9.928 5.040 -28.904 1.00 87.25 239 LEU A O 1
ATOM 1826 N N . LEU A 1 240 ? 8.905 4.063 -30.648 1.00 87.56 240 LEU A N 1
ATOM 1827 C CA . LEU A 1 240 ? 9.918 4.428 -31.646 1.00 87.56 240 LEU A CA 1
ATOM 1828 C C . LEU A 1 240 ? 10.114 5.949 -31.763 1.00 87.56 240 LEU A C 1
ATOM 1830 O O . LEU A 1 240 ? 11.237 6.420 -31.972 1.00 87.56 240 LEU A O 1
ATOM 1834 N N . GLN A 1 241 ? 9.050 6.738 -31.594 1.00 88.50 241 GLN A N 1
ATOM 1835 C CA . GLN A 1 241 ? 9.151 8.196 -31.522 1.00 88.50 241 GLN A CA 1
ATOM 1836 C C . GLN A 1 241 ? 9.844 8.650 -30.227 1.00 88.50 241 GLN A C 1
ATOM 1838 O O . GLN A 1 241 ? 10.709 9.531 -30.277 1.00 88.50 241 GLN A O 1
ATOM 1843 N N . GLN A 1 242 ? 9.522 8.037 -29.084 1.00 87.31 242 GLN A N 1
ATOM 1844 C CA . GLN A 1 242 ? 10.112 8.387 -27.784 1.00 87.31 242 GLN A CA 1
ATOM 1845 C C . GLN A 1 242 ? 11.613 8.073 -27.692 1.00 87.31 242 GLN A C 1
ATOM 1847 O O . GLN A 1 242 ? 12.346 8.795 -27.015 1.00 87.31 242 GLN A O 1
ATOM 1852 N N . VAL A 1 243 ? 12.122 7.087 -28.441 1.00 86.75 243 VAL A N 1
ATOM 1853 C CA . VAL A 1 243 ? 13.574 6.831 -28.554 1.00 86.75 243 VAL A CA 1
ATOM 1854 C C . VAL A 1 243 ? 14.336 8.036 -29.123 1.00 86.75 243 VAL A C 1
ATOM 1856 O O . VAL A 1 243 ? 15.513 8.219 -28.832 1.00 86.75 243 VAL A O 1
ATOM 1859 N N . LYS A 1 244 ? 13.686 8.922 -29.886 1.00 86.50 244 LYS A N 1
ATOM 1860 C CA . LYS A 1 244 ? 14.313 10.140 -30.432 1.00 86.50 244 LYS A CA 1
ATOM 1861 C C . LYS A 1 244 ? 14.232 11.340 -29.478 1.00 86.50 244 LYS A C 1
ATOM 1863 O O . LYS A 1 244 ? 14.677 12.435 -29.829 1.00 86.50 244 LYS A O 1
ATOM 1868 N N . ALA A 1 245 ? 13.660 11.175 -28.283 1.00 85.88 245 ALA A N 1
ATOM 1869 C CA . ALA A 1 245 ? 13.500 12.262 -27.324 1.00 85.88 245 ALA A CA 1
ATOM 1870 C C . ALA A 1 245 ? 14.857 12.824 -26.864 1.00 85.88 245 ALA A C 1
ATOM 1872 O O . ALA A 1 245 ? 15.830 12.101 -26.662 1.00 85.88 245 ALA A O 1
ATOM 1873 N N . LYS A 1 246 ? 14.936 14.136 -26.617 1.00 84.19 246 LYS A N 1
ATOM 1874 C CA . LYS A 1 246 ? 16.169 14.761 -26.096 1.00 84.19 246 LYS A CA 1
ATOM 1875 C C . LYS A 1 246 ? 16.478 14.345 -24.651 1.00 84.19 246 LYS A C 1
ATOM 1877 O O . LYS A 1 246 ? 17.642 14.319 -24.256 1.00 84.19 246 LYS A O 1
ATOM 1882 N N . ILE A 1 247 ? 15.451 13.992 -23.877 1.00 86.12 247 ILE A N 1
ATOM 1883 C CA . ILE A 1 247 ? 15.568 13.603 -22.468 1.00 86.12 247 ILE A CA 1
ATOM 1884 C C . ILE A 1 247 ? 16.064 12.155 -22.375 1.00 86.12 247 ILE A C 1
ATOM 1886 O O . ILE A 1 247 ? 15.403 11.243 -22.868 1.00 86.12 247 ILE A O 1
ATOM 1890 N N . LYS A 1 248 ? 17.213 11.954 -21.716 1.00 86.94 248 LYS A N 1
ATOM 1891 C CA . LYS A 1 248 ? 17.859 10.639 -21.561 1.00 86.94 248 LYS A CA 1
ATOM 1892 C C . LYS A 1 248 ? 16.936 9.611 -20.901 1.00 86.94 248 LYS A C 1
ATOM 1894 O O . LYS A 1 248 ? 16.846 8.496 -21.394 1.00 86.94 248 LYS A O 1
ATOM 1899 N N . ASP A 1 249 ? 16.218 9.998 -19.850 1.00 85.88 249 ASP A N 1
ATOM 1900 C CA . ASP A 1 249 ? 15.373 9.070 -19.086 1.00 85.88 249 ASP A CA 1
ATOM 1901 C C . ASP A 1 249 ? 14.167 8.569 -19.900 1.00 85.88 249 ASP A C 1
ATOM 1903 O O . ASP A 1 249 ? 13.800 7.401 -19.816 1.00 85.88 249 ASP A O 1
ATOM 1907 N N . VAL A 1 250 ? 13.598 9.431 -20.754 1.00 85.44 250 VAL A N 1
ATOM 1908 C CA . VAL A 1 250 ? 12.509 9.070 -21.680 1.00 85.44 250 VAL A CA 1
ATOM 1909 C C . VAL A 1 250 ? 13.014 8.099 -22.745 1.00 85.44 250 VAL A C 1
ATOM 1911 O O . VAL A 1 250 ? 12.369 7.083 -22.994 1.00 85.44 250 VAL A O 1
ATOM 1914 N N . ARG A 1 251 ? 14.196 8.363 -23.327 1.00 88.62 251 ARG A N 1
ATOM 1915 C CA . ARG A 1 251 ? 14.824 7.422 -24.266 1.00 88.62 251 ARG A CA 1
ATOM 1916 C C . ARG A 1 251 ? 15.114 6.082 -23.605 1.00 88.62 251 ARG A C 1
ATOM 1918 O O . ARG A 1 251 ? 14.817 5.053 -24.194 1.00 88.62 251 ARG A O 1
ATOM 1925 N N . ALA A 1 252 ? 15.671 6.093 -22.395 1.00 86.88 252 ALA A N 1
ATOM 1926 C CA . ALA A 1 252 ? 15.992 4.883 -21.648 1.00 86.88 252 ALA A CA 1
ATOM 1927 C C . ALA A 1 252 ? 14.737 4.045 -21.367 1.00 86.88 252 ALA A C 1
ATOM 1929 O O . ALA A 1 252 ? 14.749 2.840 -21.599 1.00 86.88 252 ALA A O 1
ATOM 1930 N N . ALA A 1 253 ? 13.644 4.682 -20.931 1.00 86.69 253 ALA A N 1
ATOM 1931 C CA . ALA A 1 253 ? 12.366 4.009 -20.712 1.00 86.69 253 ALA A CA 1
ATOM 1932 C C . ALA A 1 253 ? 11.809 3.409 -22.012 1.00 86.69 253 ALA A C 1
ATOM 1934 O O . ALA A 1 253 ? 11.443 2.240 -22.030 1.00 86.69 253 ALA A O 1
ATOM 1935 N N . ALA A 1 254 ? 11.813 4.169 -23.112 1.00 87.62 254 ALA A N 1
ATOM 1936 C CA . ALA A 1 254 ? 11.327 3.686 -24.402 1.00 87.62 254 ALA A CA 1
ATOM 1937 C C . ALA A 1 254 ? 12.171 2.526 -24.952 1.00 87.62 254 ALA A C 1
ATOM 1939 O O . ALA A 1 254 ? 11.623 1.520 -25.392 1.00 87.62 254 ALA A O 1
ATOM 1940 N N . LEU A 1 255 ? 13.502 2.635 -24.890 1.00 87.00 255 LEU A N 1
ATOM 1941 C CA . LEU A 1 255 ? 14.416 1.579 -25.329 1.00 87.00 255 LEU A CA 1
ATOM 1942 C C . LEU A 1 255 ? 14.261 0.310 -24.490 1.00 87.00 255 LEU A C 1
ATOM 1944 O O . LEU A 1 255 ? 14.288 -0.783 -25.048 1.00 87.00 255 LEU A O 1
ATOM 1948 N N . LYS A 1 256 ? 14.055 0.447 -23.175 1.00 87.31 256 LYS A N 1
ATOM 1949 C CA . LYS A 1 256 ? 13.750 -0.682 -22.295 1.00 87.31 256 LYS A CA 1
ATOM 1950 C C . LYS A 1 256 ? 12.449 -1.371 -22.714 1.00 87.31 256 LYS A C 1
ATOM 1952 O O . LYS A 1 256 ? 12.471 -2.579 -22.915 1.00 87.31 256 LYS A O 1
ATOM 1957 N N . SER A 1 257 ? 11.361 -0.620 -22.906 1.00 85.62 257 SER A N 1
ATOM 1958 C CA . SER A 1 257 ? 10.067 -1.184 -23.324 1.00 85.62 257 SER A CA 1
ATOM 1959 C C . SER A 1 257 ? 10.128 -1.847 -24.707 1.00 85.62 257 SER A C 1
ATOM 1961 O O . SER A 1 257 ? 9.422 -2.817 -24.951 1.00 85.62 257 SER A O 1
ATOM 1963 N N . LEU A 1 258 ? 10.978 -1.348 -25.612 1.00 86.69 258 LEU A N 1
ATOM 1964 C CA . LEU A 1 258 ? 11.206 -1.950 -26.930 1.00 86.69 258 LEU A CA 1
ATOM 1965 C C . LEU A 1 258 ? 12.112 -3.188 -26.886 1.00 86.69 258 LEU A C 1
ATOM 1967 O O . LEU A 1 258 ? 12.008 -4.049 -27.754 1.00 86.69 258 LEU A O 1
ATOM 1971 N N . ALA A 1 259 ? 13.012 -3.293 -25.906 1.00 85.25 259 ALA A N 1
ATOM 1972 C CA . ALA A 1 259 ? 13.998 -4.370 -25.846 1.00 85.25 259 ALA A CA 1
ATOM 1973 C C . ALA A 1 259 ? 13.371 -5.762 -25.674 1.00 85.25 259 ALA A C 1
ATOM 1975 O O . ALA A 1 259 ? 13.991 -6.742 -26.079 1.00 85.25 259 ALA A O 1
ATOM 1976 N N . SER A 1 260 ? 12.158 -5.862 -25.130 1.00 81.94 260 SER A N 1
ATOM 1977 C CA . SER A 1 260 ? 11.416 -7.121 -24.992 1.00 81.94 260 SER A CA 1
ATOM 1978 C C . SER A 1 260 ? 10.519 -7.462 -26.194 1.00 81.94 260 SER A C 1
ATOM 1980 O O . SER A 1 260 ? 9.982 -8.567 -26.239 1.00 81.94 260 SER A O 1
ATOM 1982 N N . LEU A 1 261 ? 10.391 -6.575 -27.193 1.00 83.06 261 LEU A N 1
ATOM 1983 C CA . LEU A 1 261 ? 9.506 -6.761 -28.352 1.00 83.06 261 LEU A CA 1
ATOM 1984 C C . LEU A 1 261 ? 10.234 -7.369 -29.562 1.00 83.06 261 LEU A C 1
ATOM 1986 O O . LEU A 1 261 ? 11.349 -6.963 -29.906 1.00 83.06 261 LEU A O 1
ATOM 1990 N N . ASP A 1 262 ? 9.571 -8.311 -30.242 1.00 82.12 262 ASP A N 1
ATOM 1991 C CA . ASP A 1 262 ? 10.019 -8.875 -31.524 1.00 82.12 262 ASP A CA 1
ATOM 1992 C C . ASP A 1 262 ? 9.316 -8.171 -32.686 1.00 82.12 262 ASP A C 1
ATOM 1994 O O . ASP A 1 262 ? 8.223 -8.555 -33.101 1.00 82.12 262 ASP A O 1
ATOM 1998 N N . HIS A 1 263 ? 9.913 -7.096 -33.196 1.00 83.38 263 HIS A N 1
ATOM 1999 C CA . HIS A 1 263 ? 9.331 -6.350 -34.308 1.00 83.38 263 HIS A CA 1
ATOM 2000 C C . HIS A 1 263 ? 10.405 -5.876 -35.285 1.00 83.38 263 HIS A C 1
ATOM 2002 O O . HIS A 1 263 ? 11.460 -5.378 -34.880 1.00 83.38 263 HIS A O 1
ATOM 2008 N N . ALA A 1 264 ? 10.114 -5.982 -36.585 1.00 82.75 264 ALA A N 1
ATOM 2009 C CA . ALA A 1 264 ? 11.059 -5.672 -37.659 1.00 82.75 264 ALA A CA 1
ATOM 2010 C C . ALA A 1 264 ? 11.605 -4.236 -37.572 1.00 82.75 264 ALA A C 1
ATOM 2012 O O . ALA A 1 264 ? 12.800 -4.021 -37.747 1.00 82.75 264 ALA A O 1
ATOM 2013 N N . ASP A 1 265 ? 10.757 -3.269 -37.214 1.00 84.56 265 ASP A N 1
ATOM 2014 C CA . ASP A 1 265 ? 11.162 -1.861 -37.069 1.00 84.56 265 ASP A CA 1
ATOM 2015 C C . ASP A 1 265 ? 11.950 -1.563 -35.780 1.00 84.56 265 ASP A C 1
ATOM 2017 O O . ASP A 1 265 ? 12.602 -0.524 -35.670 1.00 84.56 265 ASP A O 1
ATOM 2021 N N . VAL A 1 266 ? 11.911 -2.464 -34.794 1.00 85.06 266 VAL A N 1
ATOM 2022 C CA . VAL A 1 266 ? 12.576 -2.286 -33.494 1.00 85.06 266 VAL A CA 1
ATOM 2023 C C . VAL A 1 266 ? 14.031 -2.747 -33.551 1.00 85.06 266 VAL A C 1
ATOM 2025 O O . VAL A 1 266 ? 14.912 -2.086 -32.996 1.00 85.06 266 VAL A O 1
ATOM 2028 N N . VAL A 1 267 ? 14.312 -3.836 -34.274 1.00 84.69 267 VAL A N 1
ATOM 2029 C CA . VAL A 1 267 ? 15.660 -4.420 -34.384 1.00 84.69 267 VAL A CA 1
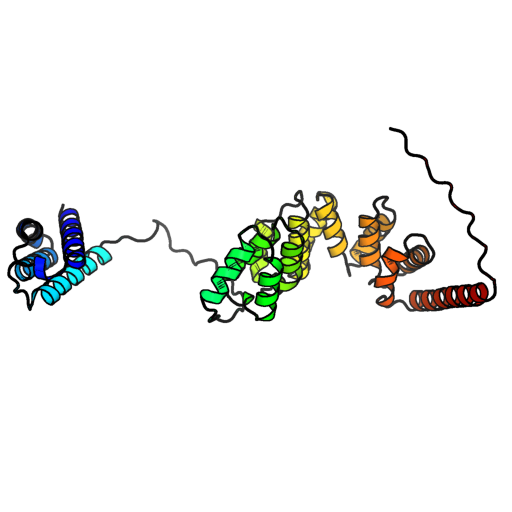ATOM 2030 C C . VAL A 1 267 ? 16.712 -3.403 -34.868 1.00 84.69 267 VAL A C 1
ATOM 2032 O O . VAL A 1 267 ? 17.725 -3.259 -34.180 1.00 84.69 267 VAL A O 1
ATOM 2035 N N . PRO A 1 268 ? 16.505 -2.623 -35.952 1.00 87.50 268 PRO A N 1
ATOM 2036 C CA . PRO A 1 268 ? 17.486 -1.635 -36.411 1.00 87.50 268 PRO A CA 1
ATOM 2037 C C . PRO A 1 268 ? 17.754 -0.528 -35.387 1.00 87.50 268 PRO A C 1
ATOM 2039 O O . PRO A 1 268 ? 18.878 -0.031 -35.263 1.00 87.50 268 PRO A O 1
ATOM 2042 N N . VAL A 1 269 ? 16.727 -0.139 -34.628 1.00 87.62 269 VAL A N 1
ATOM 2043 C CA . VAL A 1 269 ? 16.836 0.890 -33.589 1.00 87.62 269 VAL A CA 1
ATOM 2044 C C . VAL A 1 269 ? 17.681 0.382 -32.424 1.00 87.62 269 VAL A C 1
ATOM 2046 O O . VAL A 1 269 ? 18.583 1.090 -31.976 1.00 87.62 269 VAL A O 1
ATOM 2049 N N . LEU A 1 270 ? 17.461 -0.861 -31.985 1.00 85.56 270 LEU A N 1
ATOM 2050 C CA . LEU A 1 270 ? 18.264 -1.493 -30.935 1.00 85.56 270 LEU A CA 1
ATOM 2051 C C . LEU A 1 270 ? 19.718 -1.721 -31.379 1.00 85.56 270 LEU A C 1
ATOM 2053 O O . LEU A 1 270 ? 20.635 -1.447 -30.607 1.00 85.56 270 LEU A O 1
ATOM 2057 N N . GLN A 1 271 ? 19.950 -2.139 -32.628 1.00 86.81 271 GLN A N 1
ATOM 2058 C CA . GLN A 1 271 ? 21.298 -2.262 -33.202 1.00 86.81 271 GLN A CA 1
ATOM 2059 C C . GLN A 1 271 ? 22.039 -0.919 -33.210 1.00 86.81 271 GLN A C 1
ATOM 2061 O O . GLN A 1 271 ? 23.200 -0.839 -32.806 1.00 86.81 271 GLN A O 1
ATOM 2066 N N . THR A 1 272 ? 21.355 0.155 -33.617 1.00 88.00 272 THR A N 1
ATOM 2067 C CA . THR A 1 272 ? 21.924 1.511 -33.625 1.00 88.00 272 THR A CA 1
ATOM 2068 C C . THR A 1 272 ? 22.246 1.991 -32.210 1.00 88.00 272 THR A C 1
ATOM 2070 O O . THR A 1 272 ? 23.309 2.569 -31.986 1.00 88.00 272 THR A O 1
ATOM 2073 N N . ALA A 1 273 ? 21.361 1.733 -31.243 1.00 86.31 273 ALA A N 1
ATOM 2074 C CA . ALA A 1 273 ? 21.588 2.099 -29.849 1.00 86.31 273 ALA A CA 1
ATOM 2075 C C . ALA A 1 273 ? 22.792 1.352 -29.245 1.00 86.31 273 ALA A C 1
ATOM 2077 O O . ALA A 1 273 ? 23.604 1.970 -28.558 1.00 86.31 273 ALA A O 1
ATOM 2078 N N . LEU A 1 274 ? 22.953 0.060 -29.558 1.00 84.50 274 LEU A N 1
ATOM 2079 C CA . LEU A 1 274 ? 24.085 -0.765 -29.118 1.00 84.50 274 LEU A CA 1
ATOM 2080 C C . LEU A 1 274 ? 25.432 -0.336 -29.718 1.00 84.50 274 LEU A C 1
ATOM 2082 O O . LEU A 1 274 ? 26.455 -0.450 -29.050 1.00 84.50 274 LEU A O 1
ATOM 2086 N N . ALA A 1 275 ? 25.443 0.156 -30.958 1.00 83.69 275 ALA A N 1
ATOM 2087 C CA . ALA A 1 275 ? 26.655 0.645 -31.620 1.00 83.69 275 ALA A CA 1
ATOM 2088 C C . ALA A 1 275 ? 27.004 2.106 -31.264 1.00 83.69 275 ALA A C 1
ATOM 2090 O O . ALA A 1 275 ? 28.045 2.619 -31.681 1.00 83.69 275 ALA A O 1
ATOM 2091 N N . GLY A 1 276 ? 26.115 2.800 -30.551 1.00 84.06 276 GLY A N 1
ATOM 2092 C CA . GLY A 1 276 ? 26.188 4.236 -30.308 1.00 84.06 276 GLY A CA 1
ATOM 2093 C C . GLY A 1 276 ? 26.454 4.620 -28.853 1.00 84.06 276 GLY A C 1
ATOM 2094 O O . GLY A 1 276 ? 26.932 3.842 -28.032 1.00 84.06 276 GLY A O 1
ATOM 2095 N N . ALA A 1 277 ? 26.115 5.869 -28.526 1.00 80.94 277 ALA A N 1
ATOM 2096 C CA . ALA A 1 277 ? 26.291 6.442 -27.189 1.00 80.94 277 ALA A CA 1
ATOM 2097 C C . ALA A 1 277 ? 25.250 5.960 -26.157 1.00 80.94 277 ALA A C 1
ATOM 2099 O O . ALA A 1 277 ? 25.415 6.215 -24.966 1.00 80.94 277 ALA A O 1
ATOM 2100 N N . ASP A 1 278 ? 24.185 5.288 -26.602 1.00 84.50 278 ASP A N 1
ATOM 2101 C CA . ASP A 1 278 ? 23.111 4.779 -25.743 1.00 84.50 278 ASP A CA 1
ATOM 2102 C C . ASP A 1 278 ? 23.313 3.290 -25.375 1.00 84.50 278 ASP A C 1
ATOM 2104 O O . ASP A 1 278 ? 22.417 2.676 -24.798 1.00 84.50 278 ASP A O 1
ATOM 2108 N N . VAL A 1 279 ? 24.491 2.709 -25.648 1.00 83.31 279 VAL A N 1
ATOM 2109 C CA . VAL A 1 279 ? 24.800 1.296 -25.353 1.00 83.31 279 VAL A CA 1
ATOM 2110 C C . VAL A 1 279 ? 24.531 0.939 -23.889 1.00 83.31 279 VAL A C 1
ATOM 2112 O O . VAL A 1 279 ? 23.878 -0.066 -23.615 1.00 83.31 279 VAL A O 1
ATOM 2115 N N . ASP A 1 280 ? 24.913 1.813 -22.954 1.00 84.44 280 ASP A N 1
ATOM 2116 C CA . ASP A 1 280 ? 24.714 1.611 -21.513 1.00 84.44 280 ASP A CA 1
ATOM 2117 C C . ASP A 1 280 ? 23.230 1.553 -21.117 1.00 84.44 280 ASP A C 1
ATOM 2119 O O . ASP A 1 280 ? 22.876 0.954 -20.104 1.00 84.44 280 ASP A O 1
ATOM 2123 N N . LEU A 1 281 ? 22.347 2.180 -21.903 1.00 83.25 281 LEU A N 1
ATOM 2124 C CA . LEU A 1 281 ? 20.906 2.197 -21.639 1.00 83.25 281 LEU A CA 1
ATOM 2125 C C . LEU A 1 281 ? 20.220 0.908 -22.081 1.00 83.25 281 LEU A C 1
ATOM 2127 O O . LEU A 1 281 ? 19.160 0.569 -21.560 1.00 83.25 281 LEU A O 1
ATOM 2131 N N . VAL A 1 282 ? 20.802 0.218 -23.058 1.00 84.31 282 VAL A N 1
ATOM 2132 C CA . VAL A 1 282 ? 20.137 -0.852 -23.806 1.00 84.31 282 VAL A CA 1
ATOM 2133 C C . VAL A 1 282 ? 20.760 -2.209 -23.508 1.00 84.31 282 VAL A C 1
ATOM 2135 O O . VAL A 1 282 ? 20.036 -3.197 -23.407 1.00 84.31 282 VAL A O 1
ATOM 2138 N N . ALA A 1 283 ? 22.073 -2.260 -23.262 1.00 82.56 283 ALA A N 1
ATOM 2139 C CA . ALA A 1 283 ? 22.844 -3.488 -23.077 1.00 82.56 283 ALA A CA 1
ATOM 2140 C C . ALA A 1 283 ? 22.269 -4.444 -22.018 1.00 82.56 283 ALA A C 1
ATOM 2142 O O . ALA A 1 283 ? 22.309 -5.658 -22.211 1.00 82.56 283 ALA A O 1
ATOM 2143 N N . ALA A 1 284 ? 21.697 -3.916 -20.931 1.00 81.88 284 ALA A N 1
ATOM 2144 C CA . ALA A 1 284 ? 21.110 -4.728 -19.863 1.00 81.88 284 ALA A CA 1
ATOM 2145 C C . ALA A 1 284 ? 19.825 -5.471 -20.277 1.00 81.88 284 ALA A C 1
ATOM 2147 O O . ALA A 1 284 ? 19.459 -6.449 -19.629 1.00 81.88 284 ALA A O 1
ATOM 2148 N N . TYR A 1 285 ? 19.145 -5.020 -21.335 1.00 81.31 285 TYR A N 1
ATOM 2149 C CA . TYR A 1 285 ? 17.809 -5.494 -21.702 1.00 81.31 285 TYR A CA 1
ATOM 2150 C C . TYR A 1 285 ? 17.788 -6.316 -22.996 1.00 81.31 285 TYR A C 1
ATOM 2152 O O . TYR A 1 285 ? 16.937 -7.187 -23.152 1.00 81.31 285 TYR A O 1
ATOM 2160 N N . VAL A 1 286 ? 18.737 -6.103 -23.916 1.00 80.38 286 VAL A N 1
ATOM 2161 C CA . VAL A 1 286 ? 18.705 -6.766 -25.239 1.00 80.38 286 VAL A CA 1
ATOM 2162 C C . VAL A 1 286 ? 18.916 -8.275 -25.174 1.00 80.38 286 VAL A C 1
ATOM 2164 O O . VAL A 1 286 ? 18.498 -8.997 -26.075 1.00 80.38 286 VAL A O 1
ATOM 2167 N N . SER A 1 287 ? 19.544 -8.778 -24.111 1.00 76.62 287 SER A N 1
ATOM 2168 C CA . SER A 1 287 ? 19.753 -10.217 -23.913 1.00 76.62 287 SER A CA 1
ATOM 2169 C C . SER A 1 287 ? 18.440 -11.000 -23.810 1.00 76.62 287 SER A C 1
ATOM 2171 O O . SER A 1 287 ? 18.411 -12.182 -24.150 1.00 76.62 287 SER A O 1
ATOM 2173 N N . ALA A 1 288 ? 17.359 -10.342 -23.381 1.00 74.00 288 ALA A N 1
ATOM 2174 C CA . ALA A 1 288 ? 16.030 -10.927 -23.268 1.00 74.00 288 ALA A CA 1
ATOM 2175 C C . ALA A 1 288 ? 15.234 -10.895 -24.586 1.00 74.00 288 ALA A C 1
ATOM 2177 O O . ALA A 1 288 ? 14.174 -11.515 -24.662 1.00 74.00 288 ALA A O 1
ATOM 2178 N N . ASN A 1 289 ? 15.723 -10.210 -25.629 1.00 81.88 289 ASN A N 1
ATOM 2179 C CA . ASN A 1 289 ? 14.981 -10.074 -26.878 1.00 81.88 289 ASN A CA 1
ATOM 2180 C C . ASN A 1 289 ? 14.903 -11.425 -27.625 1.00 81.88 289 ASN A C 1
ATOM 2182 O O . ASN A 1 289 ? 15.924 -12.107 -27.788 1.00 81.88 289 ASN A O 1
ATOM 2186 N N . PRO A 1 290 ? 13.722 -11.846 -28.105 1.00 79.06 290 PRO A N 1
ATOM 2187 C CA . PRO A 1 290 ? 13.568 -13.113 -28.821 1.00 79.06 290 PRO A CA 1
ATOM 2188 C C . PRO A 1 290 ? 14.214 -13.120 -30.220 1.00 79.06 290 PRO A C 1
ATOM 2190 O O . PRO A 1 290 ? 14.653 -14.193 -30.652 1.00 79.06 290 PRO A O 1
ATOM 2193 N N . SER A 1 291 ? 14.368 -11.962 -30.872 1.00 83.81 291 SER A N 1
ATOM 2194 C CA . SER A 1 291 ? 14.779 -11.821 -32.273 1.00 83.81 291 SER A CA 1
ATOM 2195 C C . SER A 1 291 ? 16.124 -12.480 -32.590 1.00 83.81 291 SER A C 1
ATOM 2197 O O . SER A 1 291 ? 17.162 -12.209 -31.973 1.00 83.81 291 SER A O 1
ATOM 2199 N N . SER A 1 292 ? 16.124 -13.344 -33.608 1.00 81.31 292 SER A N 1
ATOM 2200 C CA . SER A 1 292 ? 17.329 -14.063 -34.039 1.00 81.31 292 SER A CA 1
ATOM 2201 C C . SER A 1 292 ? 18.367 -13.154 -34.710 1.00 81.31 292 SER A C 1
ATOM 2203 O O . SER A 1 292 ? 19.569 -13.374 -34.546 1.00 81.31 292 SER A O 1
ATOM 2205 N N . ASP A 1 293 ? 17.925 -12.103 -35.400 1.00 83.31 293 ASP A N 1
ATOM 2206 C CA . ASP A 1 293 ? 18.806 -11.165 -36.102 1.00 83.31 293 ASP A CA 1
ATOM 2207 C C . ASP A 1 293 ? 19.531 -10.238 -35.126 1.00 83.31 293 ASP A C 1
ATOM 2209 O O . ASP A 1 293 ? 20.725 -9.968 -35.276 1.00 83.31 293 ASP A O 1
ATOM 2213 N N . LEU A 1 294 ? 18.844 -9.823 -34.060 1.00 83.00 294 LEU A N 1
ATOM 2214 C CA . LEU A 1 294 ? 19.452 -9.034 -32.996 1.00 83.00 294 LEU A CA 1
ATOM 2215 C C . LEU A 1 294 ? 20.500 -9.843 -32.221 1.00 83.00 294 LEU A C 1
ATOM 2217 O O . LEU A 1 294 ? 21.587 -9.339 -31.951 1.00 83.00 294 LEU A O 1
ATOM 2221 N N . LYS A 1 295 ? 20.229 -11.124 -31.936 1.00 84.38 295 LYS A N 1
ATOM 2222 C CA . LYS A 1 295 ? 21.203 -12.028 -31.298 1.00 84.38 295 LYS A CA 1
ATOM 2223 C C . LYS A 1 295 ? 22.468 -12.204 -32.134 1.00 84.38 295 LYS A C 1
ATOM 2225 O O . LYS A 1 295 ? 23.564 -12.112 -31.586 1.00 84.38 295 LYS A O 1
ATOM 2230 N N . LYS A 1 296 ? 22.335 -12.417 -33.450 1.00 85.31 296 LYS A N 1
ATOM 2231 C CA . LYS A 1 296 ? 23.490 -12.501 -34.366 1.00 85.31 296 LYS A CA 1
ATOM 2232 C C . LYS A 1 296 ? 24.319 -11.220 -34.322 1.00 85.31 296 LYS A C 1
ATOM 2234 O O . LYS A 1 296 ? 25.529 -11.292 -34.134 1.00 85.31 296 LYS A O 1
ATOM 2239 N N . PHE A 1 297 ? 23.661 -10.063 -34.400 1.00 85.62 297 PHE A N 1
ATOM 2240 C CA . PHE A 1 297 ? 24.332 -8.769 -34.315 1.00 85.62 297 PHE A CA 1
ATOM 2241 C C . PHE A 1 297 ? 25.105 -8.591 -32.999 1.00 85.62 297 PHE A C 1
ATOM 2243 O O . PHE A 1 297 ? 26.261 -8.177 -33.023 1.00 85.62 297 PHE A O 1
ATOM 2250 N N . ILE A 1 298 ? 24.508 -8.945 -31.854 1.00 85.12 298 ILE A N 1
ATOM 2251 C CA . ILE A 1 298 ? 25.174 -8.857 -30.544 1.00 85.12 298 ILE A CA 1
ATOM 2252 C C . ILE A 1 298 ? 26.432 -9.730 -30.509 1.00 85.12 298 ILE A C 1
ATOM 2254 O O . ILE A 1 298 ? 27.472 -9.284 -30.029 1.00 85.12 298 ILE A O 1
ATOM 2258 N N . VAL A 1 299 ? 26.357 -10.963 -31.020 1.00 85.62 299 VAL A N 1
ATOM 2259 C CA . VAL A 1 299 ? 27.504 -11.884 -31.061 1.00 85.62 299 VAL A CA 1
ATOM 2260 C C . VAL A 1 299 ? 28.620 -11.334 -31.950 1.00 85.62 299 VAL A C 1
ATOM 2262 O O . VAL A 1 299 ? 29.787 -11.360 -31.557 1.00 85.62 299 VAL A O 1
ATOM 2265 N N . GLU A 1 300 ? 28.280 -10.803 -33.124 1.00 87.12 300 GLU A N 1
ATOM 2266 C CA . GLU A 1 300 ? 29.253 -10.188 -34.029 1.00 87.12 300 GLU A CA 1
ATOM 2267 C C . GLU A 1 300 ? 29.919 -8.953 -33.416 1.00 87.12 300 GLU A C 1
ATOM 2269 O O . GLU A 1 300 ? 31.140 -8.802 -33.499 1.00 87.12 300 GLU A O 1
ATOM 2274 N N . GLU A 1 301 ? 29.139 -8.078 -32.784 1.00 84.81 301 GLU A N 1
ATOM 2275 C CA . GLU A 1 301 ? 29.644 -6.859 -32.158 1.00 84.81 301 GLU A CA 1
ATOM 2276 C C . GLU A 1 301 ? 30.513 -7.176 -30.931 1.00 84.81 301 GLU A C 1
ATOM 2278 O O . GLU A 1 301 ? 31.609 -6.632 -30.789 1.00 84.81 301 GLU A O 1
ATOM 2283 N N . ALA A 1 302 ? 30.108 -8.142 -30.100 1.00 84.25 302 ALA A N 1
ATOM 2284 C CA . ALA A 1 302 ? 30.930 -8.645 -29.001 1.00 84.25 302 ALA A CA 1
ATOM 2285 C C . ALA A 1 302 ? 32.251 -9.250 -29.510 1.00 84.25 302 ALA A C 1
ATOM 2287 O O . ALA A 1 302 ? 33.315 -8.999 -28.938 1.00 84.25 302 ALA A O 1
ATOM 2288 N N . GLY A 1 303 ? 32.208 -9.997 -30.620 1.00 86.19 303 GLY A N 1
ATOM 2289 C CA . GLY A 1 303 ? 33.394 -10.530 -31.289 1.00 86.19 303 GLY A CA 1
ATOM 2290 C C . GLY A 1 303 ? 34.341 -9.432 -31.784 1.00 86.19 303 GLY A C 1
ATOM 2291 O O . GLY A 1 303 ? 35.549 -9.508 -31.545 1.00 86.19 303 GLY A O 1
ATOM 2292 N N . ARG A 1 304 ? 33.807 -8.372 -32.410 1.00 86.00 304 ARG A N 1
ATOM 2293 C CA . ARG A 1 304 ? 34.588 -7.196 -32.838 1.00 86.00 304 ARG A CA 1
ATOM 2294 C C . ARG A 1 304 ? 35.256 -6.494 -31.659 1.00 86.00 304 ARG A C 1
ATOM 2296 O O . ARG A 1 304 ? 36.447 -6.190 -31.731 1.00 86.00 304 ARG A O 1
ATOM 2303 N N . GLN A 1 305 ? 34.524 -6.263 -30.571 1.00 84.25 305 GLN A N 1
ATOM 2304 C CA . GLN A 1 305 ? 35.061 -5.601 -29.380 1.00 84.25 305 GLN A CA 1
ATOM 2305 C C . GLN A 1 305 ? 36.131 -6.448 -28.681 1.00 84.25 305 GLN A C 1
ATOM 2307 O O . GLN A 1 305 ? 37.177 -5.922 -28.296 1.00 84.25 305 GLN A O 1
ATOM 2312 N N . LEU A 1 306 ? 35.932 -7.767 -28.585 1.00 85.25 306 LEU A N 1
ATOM 2313 C CA . LEU A 1 306 ? 36.943 -8.689 -28.065 1.00 85.25 306 LEU A CA 1
ATOM 2314 C C . LEU A 1 306 ? 38.218 -8.661 -28.920 1.00 85.25 306 LEU A C 1
ATOM 2316 O O . LEU A 1 306 ? 39.318 -8.538 -28.377 1.00 85.25 306 LEU A O 1
ATOM 2320 N N . ALA A 1 307 ? 38.087 -8.717 -30.248 1.00 86.88 307 ALA A N 1
ATOM 2321 C CA . ALA A 1 307 ? 39.224 -8.622 -31.161 1.00 86.88 307 ALA A CA 1
ATOM 2322 C C . ALA A 1 307 ? 39.968 -7.282 -31.013 1.00 86.88 307 ALA A C 1
ATOM 2324 O O . ALA A 1 307 ? 41.200 -7.260 -30.965 1.00 86.88 307 ALA A O 1
ATOM 2325 N N . ALA A 1 308 ? 39.240 -6.171 -30.863 1.00 86.25 308 ALA A N 1
ATOM 2326 C CA . ALA A 1 308 ? 39.821 -4.853 -30.623 1.00 86.25 308 ALA A CA 1
ATOM 2327 C C . ALA A 1 308 ? 40.584 -4.779 -29.287 1.00 86.25 308 ALA A C 1
ATOM 2329 O O . ALA A 1 308 ? 41.691 -4.239 -29.240 1.00 86.25 308 ALA A O 1
ATOM 2330 N N . LEU A 1 309 ? 40.045 -5.362 -28.210 1.00 85.69 309 LEU A N 1
ATOM 2331 C CA . LEU A 1 309 ? 40.710 -5.428 -26.902 1.00 85.69 309 LEU A CA 1
ATOM 2332 C C . LEU A 1 309 ? 41.975 -6.295 -26.932 1.00 85.69 309 LEU A C 1
ATOM 2334 O O . LEU A 1 309 ? 43.000 -5.921 -26.355 1.00 85.69 309 LEU A O 1
ATOM 2338 N N . LEU A 1 310 ? 41.931 -7.433 -27.629 1.00 83.69 310 LEU A N 1
ATOM 2339 C CA . LEU A 1 310 ? 43.092 -8.306 -27.815 1.00 83.69 310 LEU A CA 1
ATOM 2340 C C . LEU A 1 310 ? 44.183 -7.622 -28.652 1.00 83.69 310 LEU A C 1
ATOM 2342 O O . LEU A 1 310 ? 45.357 -7.686 -28.289 1.00 83.69 310 LEU A O 1
ATOM 2346 N N . ALA A 1 311 ? 43.807 -6.888 -29.703 1.00 83.69 311 ALA A N 1
ATOM 2347 C CA . ALA A 1 311 ? 44.735 -6.081 -30.494 1.00 83.69 311 ALA A CA 1
ATOM 2348 C C . ALA A 1 311 ? 45.327 -4.899 -29.696 1.00 83.69 311 ALA A C 1
ATOM 2350 O O . ALA A 1 311 ? 46.484 -4.522 -29.899 1.00 83.69 311 ALA A O 1
ATOM 2351 N N . ALA A 1 312 ? 44.568 -4.327 -28.755 1.00 72.44 312 ALA A N 1
ATOM 2352 C CA . ALA A 1 312 ? 45.027 -3.247 -27.884 1.00 72.44 312 ALA A CA 1
ATOM 2353 C C . ALA A 1 312 ? 46.011 -3.719 -26.794 1.00 72.44 312 ALA A C 1
ATOM 2355 O O . ALA A 1 312 ? 46.922 -2.969 -26.443 1.00 72.44 312 ALA A O 1
ATOM 2356 N N . ARG A 1 313 ? 45.901 -4.967 -26.309 1.00 59.25 313 ARG A N 1
ATOM 2357 C CA . ARG A 1 313 ? 46.853 -5.570 -25.348 1.00 59.25 313 ARG A CA 1
ATOM 2358 C C . ARG A 1 313 ? 48.284 -5.721 -25.888 1.00 59.25 313 ARG A C 1
ATOM 2360 O O . ARG A 1 313 ? 49.201 -5.895 -25.093 1.00 59.25 313 ARG A O 1
ATOM 2367 N N . GLY A 1 314 ? 48.489 -5.630 -27.205 1.00 53.84 314 GLY A N 1
ATOM 2368 C CA . GLY A 1 314 ? 49.808 -5.691 -27.850 1.00 53.84 314 GLY A CA 1
ATOM 2369 C C . GLY A 1 314 ? 50.551 -4.352 -27.974 1.00 53.84 314 GLY A C 1
ATOM 2370 O O . GLY A 1 314 ? 51.666 -4.333 -28.492 1.00 53.84 314 GLY A O 1
ATOM 2371 N N . LYS A 1 315 ? 49.972 -3.223 -27.534 1.00 53.16 315 LYS A N 1
ATOM 2372 C CA . LYS A 1 315 ? 50.630 -1.902 -27.569 1.00 53.16 315 LYS A CA 1
ATOM 2373 C C . LYS A 1 315 ? 50.927 -1.399 -26.149 1.00 53.16 315 LYS A C 1
ATOM 2375 O O . LYS A 1 315 ? 50.026 -1.413 -25.312 1.00 53.16 315 LYS A O 1
ATOM 2380 N N . PRO A 1 316 ? 52.154 -0.915 -25.859 1.00 38.97 316 PRO A N 1
ATOM 2381 C CA . PRO A 1 316 ? 52.476 -0.365 -24.547 1.00 38.97 316 PRO A CA 1
ATOM 2382 C C . PRO A 1 316 ? 51.629 0.889 -24.276 1.00 38.97 316 PRO A C 1
ATOM 2384 O O . PRO A 1 316 ? 51.274 1.607 -25.220 1.00 38.97 316 PRO A O 1
ATOM 2387 N N . PRO A 1 317 ? 51.304 1.189 -23.006 1.00 44.06 317 PRO A N 1
ATOM 2388 C CA . PRO A 1 317 ? 50.481 2.341 -22.673 1.00 44.06 317 PRO A CA 1
ATOM 2389 C C . PRO A 1 317 ? 51.184 3.625 -23.126 1.00 44.06 317 PRO A C 1
ATOM 2391 O O . PRO A 1 317 ? 52.302 3.928 -22.700 1.00 44.06 317 PRO A O 1
ATOM 2394 N N . LYS A 1 318 ? 50.526 4.410 -23.989 1.00 45.12 318 LYS A N 1
ATOM 2395 C CA . LYS A 1 318 ? 50.938 5.794 -24.256 1.00 45.12 318 LYS A CA 1
ATOM 2396 C C . LYS A 1 318 ? 50.886 6.549 -22.927 1.00 45.12 318 LYS A C 1
ATOM 2398 O O . LYS A 1 318 ? 49.814 6.688 -22.345 1.00 45.12 318 LYS A O 1
ATOM 2403 N N . LYS A 1 319 ? 52.047 7.022 -22.457 1.00 37.22 319 LYS A N 1
ATOM 2404 C CA . LYS A 1 319 ? 52.177 7.903 -21.288 1.00 37.22 319 LYS A CA 1
ATOM 2405 C C . LYS A 1 319 ? 51.153 9.038 -21.390 1.00 37.22 319 LYS A C 1
ATOM 2407 O O . LYS A 1 319 ? 51.225 9.851 -22.310 1.00 37.22 319 LYS A O 1
ATOM 2412 N N . ALA A 1 320 ? 50.216 9.087 -20.449 1.00 38.94 320 ALA A N 1
ATOM 2413 C CA . ALA A 1 320 ? 49.363 10.247 -20.256 1.00 38.94 320 ALA A CA 1
ATOM 2414 C C . ALA A 1 320 ? 50.242 11.418 -19.792 1.00 38.94 320 ALA A C 1
ATOM 2416 O O . ALA A 1 320 ? 50.948 11.314 -18.789 1.00 38.94 320 ALA A O 1
ATOM 2417 N N . ALA A 1 321 ? 50.231 12.515 -20.549 1.00 36.28 321 ALA A N 1
ATOM 2418 C CA . ALA A 1 321 ? 50.847 13.767 -20.132 1.00 36.28 321 ALA A CA 1
ATOM 2419 C C . ALA A 1 321 ? 50.111 14.316 -18.890 1.00 36.28 321 ALA A C 1
ATOM 2421 O O . ALA A 1 321 ? 48.882 14.211 -18.818 1.00 36.28 321 ALA A O 1
ATOM 2422 N N . PRO A 1 322 ? 50.823 14.894 -17.908 1.00 38.09 322 PRO A N 1
ATOM 2423 C CA . PRO A 1 322 ? 50.203 15.395 -16.691 1.00 38.09 322 PRO A CA 1
ATOM 2424 C C . PRO A 1 322 ? 49.296 16.591 -17.009 1.00 38.09 322 PRO A C 1
ATOM 2426 O O . PRO A 1 322 ? 49.737 17.586 -17.586 1.00 38.09 322 PRO A O 1
ATOM 2429 N N . LYS A 1 323 ? 48.019 16.502 -16.614 1.00 38.56 323 LYS A N 1
ATOM 2430 C CA . LYS A 1 323 ? 47.110 17.654 -16.580 1.00 38.56 323 LYS A CA 1
ATOM 2431 C C . LYS A 1 323 ? 47.676 18.685 -15.603 1.00 38.56 323 LYS A C 1
ATOM 2433 O O . LYS A 1 323 ? 47.848 18.395 -14.421 1.00 38.56 323 LYS A O 1
ATOM 2438 N N . ALA A 1 324 ? 47.959 19.880 -16.113 1.00 36.53 324 ALA A N 1
ATOM 2439 C CA . ALA A 1 324 ? 48.359 21.029 -15.319 1.00 36.53 324 ALA A CA 1
ATOM 2440 C C . ALA A 1 324 ? 47.300 21.336 -14.248 1.00 36.53 324 ALA A C 1
ATOM 2442 O O . ALA A 1 324 ? 46.109 21.450 -14.543 1.00 36.53 324 ALA A O 1
ATOM 2443 N N . ALA A 1 325 ? 47.757 21.467 -13.004 1.00 37.72 325 ALA A N 1
ATOM 2444 C CA . ALA A 1 325 ? 46.957 21.905 -11.876 1.00 37.72 325 ALA A CA 1
ATOM 2445 C C . ALA A 1 325 ? 46.407 23.318 -12.133 1.00 37.72 325 ALA A C 1
ATOM 2447 O O . ALA A 1 325 ? 47.167 24.279 -12.283 1.00 37.72 325 ALA A O 1
ATOM 2448 N N . ALA A 1 326 ? 45.080 23.449 -12.161 1.00 37.47 326 ALA A N 1
ATOM 2449 C CA . ALA A 1 326 ? 44.424 24.743 -12.081 1.00 37.47 326 ALA A CA 1
ATOM 2450 C C . ALA A 1 326 ? 44.645 25.302 -10.669 1.00 37.47 326 ALA A C 1
ATOM 2452 O O . ALA A 1 326 ? 44.088 24.816 -9.686 1.00 37.47 326 ALA A O 1
ATOM 2453 N N . LYS A 1 327 ? 45.524 26.304 -10.587 1.00 38.34 327 LYS A N 1
ATOM 2454 C CA . LYS A 1 327 ? 45.749 27.136 -9.406 1.00 38.34 327 LYS A CA 1
ATOM 2455 C C . LYS A 1 327 ? 44.426 27.739 -8.942 1.00 38.34 327 LYS A C 1
ATOM 2457 O O . LYS A 1 327 ? 43.723 28.369 -9.731 1.00 38.34 327 LYS A O 1
ATOM 2462 N N . GLY A 1 328 ? 44.158 27.604 -7.647 1.00 37.34 328 GLY A N 1
ATOM 2463 C CA . GLY A 1 328 ? 43.148 28.391 -6.960 1.00 37.34 328 GLY A CA 1
ATOM 2464 C C . GLY A 1 328 ? 43.393 29.888 -7.149 1.00 37.34 328 GLY A C 1
ATOM 2465 O O . GLY A 1 328 ? 44.534 30.363 -7.147 1.00 37.34 328 GLY A O 1
ATOM 2466 N N . LYS A 1 329 ? 42.301 30.631 -7.292 1.00 40.00 329 LYS A N 1
ATOM 2467 C CA . LYS A 1 329 ? 42.256 32.052 -6.976 1.00 40.00 329 LYS A CA 1
ATOM 2468 C C . LYS A 1 329 ? 41.201 32.255 -5.895 1.00 40.00 329 LYS A C 1
ATOM 2470 O O . LYS A 1 329 ? 40.137 31.647 -5.951 1.00 40.00 329 LYS A O 1
ATOM 2475 N N . LYS A 1 330 ? 41.654 33.033 -4.915 1.00 41.16 330 LYS A N 1
ATOM 2476 C CA . LYS A 1 330 ? 40.974 33.588 -3.747 1.00 41.16 330 LYS A CA 1
ATOM 2477 C C . LYS A 1 330 ? 39.592 34.141 -4.058 1.00 41.16 330 LYS A C 1
ATOM 2479 O O . LYS A 1 330 ? 39.444 34.687 -5.173 1.00 41.16 330 LYS A O 1
#

Secondary structure (DSSP, 8-state):
-HHHHHHHHHHHHHHHHHH-GGGTTT-HHHHHHHHHHHHHTTT-HHHHHHHHHHHHHHT--TTTHHHHHHHHHHHHHHHHHHT---S-SS-----------PPPP---HHHHHHHHHHHHS--TTHHHHHHHHHHTTGGGSGGGHHHHHHGGG-SSHHHHHHIIIIIGGGGGGGGHHHHHHT--TT--HHHHHHHHHHHHH-TTTTHHHHHHHHHH--HHHHHHHHHTTTT-GGGHHHHHHHTT-SSHHHHHHHHHHHHT---TTHHHHHHHHHHSTTHHHHTTTGGG---HHHHHHHHHHHHHHHHHHHHHTTSPPPPPPPPPP-----

Mean predicted aligned error: 12.32 Å

Sequence (330 aa):
MSIAVLNQVYDEVRRLAIAGSNLAAGDFRLKKLAEPLQKSAQKAPVFGKVADCIDKVVNSTQKDSAESLLELATLTTAILYTQGETGLDGKLEPVKSQDLGLTVSNTSARVLKPLIEALTTIGSGRLETIRDAHERGAFRDLRLIKHAIAAIDDKYGEIGDFVADRVLPMYGKAICPEIREGYDPKGKGDDARRLRLLHTLDPQATRELVDAALDEGSKDVRLSAIQCLEGRDDCIPFLLQQVKAKIKDVRAAALKSLASLDHADVVPVLQTALAGADVDLVAAYVSANPSSDLKKFIVEEAGRQLAALLAARGKPPKKAAPKAAAKGKK

Solvent-accessible surface area (backbone atoms only — not comparable to full-atom values): 18645 Å² total; per-residue (Å²): 113,70,66,62,54,51,52,51,50,48,52,49,47,51,50,32,65,72,75,33,36,72,62,35,40,65,31,65,73,58,57,66,52,23,62,66,26,42,66,39,20,83,80,40,63,66,35,30,54,52,20,54,31,44,52,47,16,31,69,30,48,76,87,46,11,53,61,32,45,48,53,38,46,50,54,51,49,54,53,54,58,75,68,57,84,80,88,72,96,72,83,91,69,84,80,91,76,76,79,57,87,64,64,91,59,87,79,50,67,86,60,48,52,60,46,51,47,40,49,75,54,87,73,84,69,29,60,60,52,51,49,55,37,50,75,72,49,55,71,53,29,76,86,42,51,67,49,51,62,56,21,37,66,38,91,56,54,68,48,11,51,46,33,45,73,64,51,54,63,76,46,44,61,63,51,44,66,66,52,54,73,72,53,42,56,70,44,45,70,44,29,15,47,45,52,46,39,42,33,72,57,36,53,76,84,30,43,68,58,36,56,50,16,57,75,70,25,23,78,49,20,23,46,35,28,45,49,71,45,48,84,42,76,91,45,45,73,59,37,64,53,36,51,70,44,90,49,64,68,49,18,36,32,23,45,48,28,48,24,66,51,78,45,82,83,48,47,62,53,54,54,50,32,60,77,44,95,45,24,86,60,38,64,86,41,51,81,69,30,77,43,67,67,56,52,52,50,51,53,52,52,52,49,51,52,50,52,51,52,59,62,50,72,77,53,82,83,77,80,79,77,82,79,78,80,81,77,86,77,135

Foldseek 3Di:
DLVVLLVQLLVVLVVCVVVDLQVQAQPPSLLVSLVVLCVCCVVPVLSNVLSVLSVCLNNDHSVCSVVSSVVNNVSSVVVVVVVDDDDDPDDDDDPDDDDLVFDADPDDPVLVVLLLCLLPDDDPPSQVSVVVCVVVVVLSHPVCQVSLLSSLPPPPNVSNLCSLVRRNVSSAPRCLVVLVVPADQADDLSNLSSLLSNCVRPVPVSVVVLVCSCPPGHPSNNLSSLLSCAPPPVCLVVLVVQCPDPDLSSVLSSLLSLLQDDDPVSLVVLLDCCVDPNVVSNVVRNVNHPDPVSVVSVVVVVVVVVVVVVVVVPDDDDDDDDDDDDDDDD